Protein AF-A0A7Y1YD59-F1 (afdb_monomer)

Sequence (266 aa):
MIRYEDATDSPDERVDYPEIVEELRQLGFVQVGRVTGVPIDGGHETVASQYDESDAAKYMAHCDVPMPVLASKDGTTFADVSWFWDSPSVRLRTRFSDGALAETNRLWKNRPGLPPVLAELRRDMDLRKEMALASAPDKGRSIEVVDSSDTSLQWDSHRQHIARYGAERNATPVAHHTLDDAMAIMYEAFGHDIATQSRTVSMWRPLLYAYLVVGLGLVLALAFLAGQPAIAVALAVLLGVASPAVVRMVLGRVQSTPQRFRPPLS

Secondary structure (DSSP, 8-state):
-EEEEE-TT-S----SSHHHHHHHHHTT-EEEEEEEEEESSSHHHHHHTTS-HHHHHHHHHHTTSPEEEEE-TTSS-EEEEEEETTEEEEEEEEEBTTS-EEEEEEPPSSPPP--HHHHGGGTT--HHHHHTTT-BGGGTEEEEEE--S-HHHHHHHHHHHHHHHHHHHT--BPP--SHHHHHHHHHHHHHHHHHHHHHHHHHHHHHHHHHHHHHHHHHHHHHHHTT-HHHHHHHHHHHHHHHHHHHHHHHHTT--PPS-PPPPP-

Structure (mmCIF, N/CA/C/O backbone):
data_AF-A0A7Y1YD59-F1
#
_entry.id   AF-A0A7Y1YD59-F1
#
loop_
_atom_site.group_PDB
_atom_site.id
_atom_site.type_symbol
_atom_site.label_atom_id
_atom_site.label_alt_id
_atom_site.label_comp_id
_atom_site.label_asym_id
_atom_site.label_entity_id
_atom_site.label_seq_id
_atom_site.pdbx_PDB_ins_code
_atom_site.Cartn_x
_atom_site.Cartn_y
_atom_site.Cartn_z
_atom_site.occupancy
_atom_site.B_iso_or_equiv
_atom_site.auth_seq_id
_atom_site.auth_comp_id
_atom_site.auth_asym_id
_atom_site.auth_atom_id
_atom_site.pdbx_PDB_model_num
ATOM 1 N N . MET A 1 1 ? 8.123 -13.353 -4.463 1.00 76.00 1 MET A N 1
ATOM 2 C CA . MET A 1 1 ? 6.740 -13.196 -3.940 1.00 76.00 1 MET A CA 1
ATOM 3 C C . MET A 1 1 ? 6.834 -13.136 -2.419 1.00 76.00 1 MET A C 1
ATOM 5 O O . MET A 1 1 ? 7.757 -13.748 -1.899 1.00 76.00 1 MET A O 1
ATOM 9 N N . ILE A 1 2 ? 5.972 -12.386 -1.728 1.00 85.94 2 ILE A N 1
ATOM 10 C CA . ILE A 1 2 ? 5.962 -12.298 -0.256 1.00 85.94 2 ILE A CA 1
ATOM 11 C C . ILE A 1 2 ? 4.753 -13.078 0.268 1.00 85.94 2 ILE A C 1
ATOM 13 O O . ILE A 1 2 ? 3.671 -12.998 -0.319 1.00 85.94 2 ILE A O 1
ATOM 17 N N . ARG A 1 3 ? 4.956 -13.840 1.341 1.00 90.56 3 ARG A N 1
ATOM 18 C CA . ARG A 1 3 ? 3.926 -14.479 2.155 1.00 90.56 3 ARG A CA 1
ATOM 19 C C . ARG A 1 3 ? 3.790 -13.689 3.454 1.00 90.56 3 ARG A C 1
ATOM 21 O O . ARG A 1 3 ? 4.781 -13.464 4.130 1.00 90.56 3 ARG A O 1
ATOM 28 N N . TYR A 1 4 ? 2.582 -13.265 3.780 1.00 93.62 4 TYR A N 1
ATOM 29 C CA . TYR A 1 4 ? 2.263 -12.670 5.071 1.00 93.62 4 TYR A CA 1
ATOM 30 C C . TYR A 1 4 ? 1.940 -13.764 6.090 1.00 93.62 4 TYR A C 1
ATOM 32 O O . TYR A 1 4 ? 1.174 -14.685 5.789 1.00 93.62 4 TYR A O 1
ATOM 40 N N . GLU A 1 5 ? 2.523 -13.659 7.276 1.00 95.38 5 GLU A N 1
ATOM 41 C CA . GLU A 1 5 ? 2.337 -14.594 8.388 1.00 95.38 5 GLU A CA 1
ATOM 42 C C . GLU A 1 5 ? 1.911 -13.834 9.642 1.00 95.38 5 GLU A C 1
ATOM 44 O O . GLU A 1 5 ? 2.404 -12.731 9.893 1.00 95.38 5 GLU A O 1
ATOM 49 N N . ASP A 1 6 ? 1.008 -14.431 10.423 1.00 97.31 6 ASP A N 1
ATOM 50 C CA . ASP A 1 6 ? 0.670 -13.936 11.755 1.00 97.31 6 ASP A CA 1
ATOM 51 C C . ASP A 1 6 ? 1.899 -14.062 12.663 1.00 97.31 6 ASP A C 1
ATOM 53 O O . ASP A 1 6 ? 2.454 -15.145 12.857 1.00 97.31 6 ASP A O 1
ATOM 57 N N . ALA A 1 7 ? 2.331 -12.926 13.193 1.00 96.94 7 ALA A N 1
ATOM 58 C CA . ALA A 1 7 ? 3.469 -12.786 14.087 1.00 96.94 7 ALA A CA 1
ATOM 59 C C . ALA A 1 7 ? 3.052 -12.126 15.412 1.00 96.94 7 ALA A C 1
ATOM 61 O O . ALA A 1 7 ? 3.873 -11.506 16.092 1.00 96.94 7 ALA A O 1
ATOM 62 N N . THR A 1 8 ? 1.771 -12.232 15.779 1.00 96.62 8 THR A N 1
ATOM 63 C CA . THR A 1 8 ? 1.213 -11.657 17.009 1.00 96.62 8 THR A CA 1
ATOM 64 C C . THR A 1 8 ? 1.906 -12.216 18.249 1.00 96.62 8 THR A C 1
ATOM 66 O O . THR A 1 8 ? 2.293 -11.4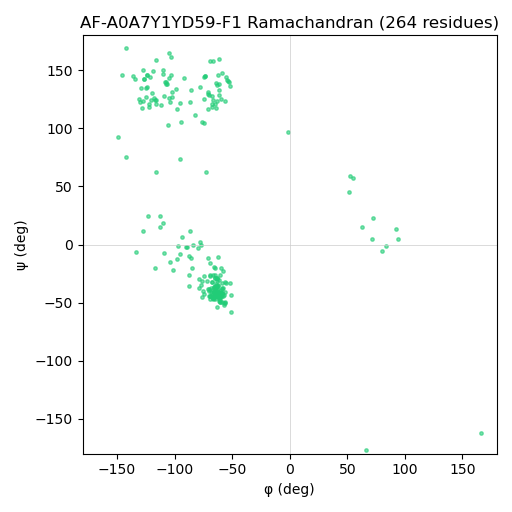38 19.118 1.00 96.62 8 THR A O 1
ATOM 69 N N . ASP A 1 9 ? 2.169 -13.525 18.269 1.00 95.69 9 ASP A N 1
ATOM 70 C CA . ASP A 1 9 ? 2.870 -14.219 19.360 1.00 95.69 9 ASP A CA 1
ATOM 71 C C . ASP A 1 9 ? 4.406 -14.199 19.211 1.00 95.69 9 ASP A C 1
ATOM 73 O O . ASP A 1 9 ? 5.118 -14.933 19.903 1.00 95.69 9 ASP A O 1
ATOM 77 N N . SER A 1 10 ? 4.947 -13.387 18.293 1.00 92.69 10 SER A N 1
ATOM 78 C CA . SER A 1 10 ? 6.397 -13.262 18.130 1.00 92.69 10 SER A CA 1
ATOM 79 C C . SER A 1 10 ? 7.040 -12.722 19.414 1.00 92.69 10 SER A C 1
ATOM 81 O O . SER A 1 10 ? 6.578 -11.705 19.940 1.00 92.69 10 SER A O 1
ATOM 83 N N . PRO A 1 11 ? 8.142 -13.330 19.895 1.00 90.25 11 PRO A N 1
ATOM 84 C CA . PRO A 1 11 ? 8.864 -12.840 21.068 1.00 90.25 11 PRO A CA 1
ATOM 85 C C . PRO A 1 11 ? 9.627 -11.533 20.802 1.00 90.25 11 PRO A C 1
ATOM 87 O O . PRO A 1 11 ? 10.126 -10.921 21.742 1.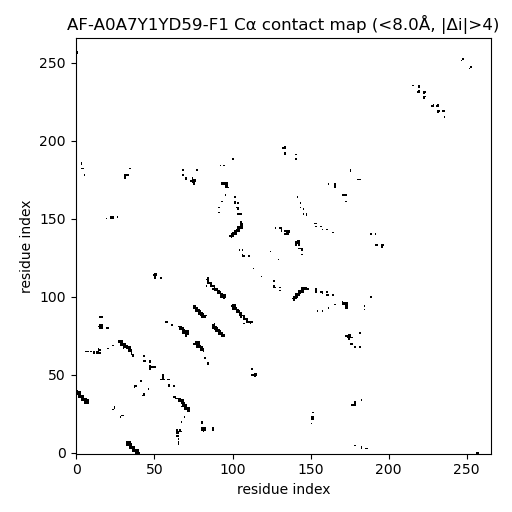00 90.25 11 PRO A O 1
ATOM 90 N N . ASP A 1 12 ? 9.765 -11.110 19.540 1.00 91.12 12 ASP A N 1
ATOM 91 C CA . ASP A 1 12 ? 10.365 -9.819 19.207 1.00 91.12 12 ASP A CA 1
ATOM 92 C C . ASP A 1 12 ? 9.361 -8.697 19.488 1.00 91.12 12 ASP A C 1
ATOM 94 O O . ASP A 1 12 ? 8.404 -8.502 18.741 1.00 91.12 12 ASP A O 1
ATOM 98 N N . GLU A 1 13 ? 9.571 -7.941 20.561 1.00 92.00 13 GLU A N 1
ATOM 99 C CA . GLU A 1 13 ? 8.708 -6.821 20.956 1.00 92.00 13 GLU A CA 1
ATOM 100 C C . GLU A 1 13 ? 8.976 -5.531 20.163 1.00 92.00 13 GLU A C 1
ATOM 102 O O . GLU A 1 13 ? 8.282 -4.530 20.362 1.00 92.00 13 GLU A O 1
ATOM 107 N N . ARG A 1 14 ? 9.968 -5.515 19.259 1.00 95.94 14 ARG A N 1
ATOM 108 C CA . ARG A 1 14 ? 10.281 -4.321 18.468 1.00 95.94 14 ARG A CA 1
ATOM 109 C C . ARG A 1 14 ? 9.096 -3.919 17.591 1.00 95.94 14 ARG A C 1
ATOM 111 O O . ARG A 1 14 ? 8.444 -4.744 16.951 1.00 95.94 14 ARG A O 1
ATOM 118 N N . VAL A 1 15 ? 8.863 -2.614 17.538 1.00 96.06 15 VAL A N 1
ATOM 119 C CA . VAL A 1 15 ? 7.882 -1.973 16.667 1.00 96.06 15 VAL A CA 1
ATOM 120 C C . VAL A 1 15 ? 8.589 -0.831 15.961 1.00 96.06 15 VAL A C 1
ATOM 122 O O . VAL A 1 15 ? 9.135 0.055 16.619 1.00 96.06 15 VAL A O 1
ATOM 125 N N . ASP A 1 16 ? 8.580 -0.851 14.633 1.00 95.81 16 ASP A N 1
ATOM 126 C CA . ASP A 1 16 ? 9.035 0.293 13.854 1.00 95.81 16 ASP A CA 1
ATOM 127 C C . ASP A 1 16 ? 8.013 1.434 13.985 1.00 95.81 16 ASP A C 1
ATOM 129 O O . ASP A 1 16 ? 6.813 1.227 13.800 1.00 95.81 16 ASP A O 1
ATOM 133 N N . TYR A 1 17 ? 8.493 2.644 14.286 1.00 97.50 17 TYR A N 1
ATOM 134 C CA . TYR A 1 17 ? 7.683 3.868 14.416 1.00 97.50 17 TYR A CA 1
ATOM 135 C C . TYR A 1 17 ? 6.516 3.763 15.427 1.00 97.50 17 TYR A C 1
ATOM 137 O O . TYR A 1 17 ? 5.351 3.981 15.065 1.00 97.50 17 TYR A O 1
ATOM 145 N N . PRO A 1 18 ? 6.788 3.441 16.709 1.00 98.06 18 PRO A N 1
ATOM 146 C CA . PRO A 1 18 ? 5.751 3.282 17.733 1.00 98.06 18 PRO A CA 1
ATOM 147 C C . PRO A 1 18 ? 4.923 4.556 17.967 1.00 98.06 18 PRO A C 1
ATOM 149 O O . PRO A 1 18 ? 3.760 4.469 18.358 1.00 98.06 18 PRO A O 1
ATOM 152 N N . GLU A 1 19 ? 5.482 5.734 17.695 1.00 98.44 19 GLU A N 1
ATOM 153 C CA . GLU A 1 19 ? 4.778 7.012 17.776 1.00 98.44 19 GLU A CA 1
ATOM 154 C C . GLU A 1 19 ? 3.604 7.102 16.791 1.00 98.44 19 GLU A C 1
ATOM 156 O O . GLU A 1 19 ? 2.532 7.567 17.167 1.00 98.44 19 GLU A O 1
ATOM 161 N N . ILE A 1 20 ? 3.748 6.571 15.571 1.00 98.44 20 ILE A N 1
ATOM 162 C CA . ILE A 1 20 ? 2.675 6.560 14.562 1.00 98.44 20 ILE A CA 1
ATOM 163 C C . ILE A 1 20 ? 1.567 5.586 14.971 1.00 98.44 20 ILE A C 1
ATOM 165 O O . ILE A 1 20 ? 0.379 5.857 14.785 1.00 98.44 20 ILE A O 1
ATOM 169 N N . VAL A 1 21 ? 1.947 4.444 15.546 1.00 98.50 21 VAL A N 1
ATOM 170 C CA . VAL A 1 21 ? 0.995 3.462 16.081 1.00 98.50 21 VAL A CA 1
ATOM 171 C C . VAL A 1 21 ? 0.143 4.099 17.177 1.00 98.50 21 VAL A C 1
ATOM 173 O O . VAL A 1 21 ? -1.073 3.904 17.208 1.00 98.50 21 VAL A O 1
ATOM 176 N N . GLU A 1 22 ? 0.759 4.891 18.053 1.00 98.50 22 GLU A N 1
ATOM 177 C CA . GLU A 1 22 ? 0.049 5.588 19.122 1.00 98.50 22 GLU A CA 1
ATOM 178 C C . GLU A 1 22 ? -0.848 6.717 18.594 1.00 98.50 22 GLU A C 1
ATOM 180 O O . GLU A 1 22 ? -1.993 6.838 19.026 1.00 98.50 22 GLU A O 1
ATOM 185 N N . GLU A 1 23 ? -0.396 7.484 17.598 1.00 98.56 23 GLU A N 1
ATOM 186 C CA . GLU A 1 23 ? -1.239 8.469 16.904 1.00 98.56 23 GLU A CA 1
ATOM 187 C C . GLU A 1 23 ? -2.491 7.817 16.288 1.00 98.56 23 GLU A C 1
ATOM 189 O O . GLU A 1 23 ? -3.603 8.323 16.452 1.00 98.56 23 GLU A O 1
ATOM 194 N N . LEU A 1 24 ? -2.354 6.654 15.637 1.00 98.56 24 LEU A N 1
ATOM 195 C CA . LEU A 1 24 ? -3.497 5.898 15.109 1.00 98.56 24 LEU A CA 1
ATOM 196 C C . LEU A 1 24 ? -4.455 5.451 16.226 1.00 98.56 24 LEU A C 1
ATOM 198 O O . LEU A 1 24 ? -5.676 5.554 16.070 1.00 98.56 24 LEU A O 1
ATOM 202 N N . ARG A 1 25 ? -3.935 4.994 17.372 1.00 98.50 25 ARG A N 1
ATOM 203 C CA . ARG A 1 25 ? -4.771 4.622 18.529 1.00 98.50 25 ARG A CA 1
ATOM 204 C C . ARG A 1 25 ? -5.550 5.807 19.087 1.00 98.50 25 ARG A C 1
ATOM 206 O O . ARG A 1 25 ? -6.731 5.660 19.400 1.00 98.50 25 ARG A O 1
ATOM 213 N N . GLN A 1 26 ? -4.942 6.990 19.142 1.00 98.56 26 GLN A N 1
ATOM 214 C CA . GLN A 1 26 ? -5.623 8.227 19.545 1.00 98.56 26 GLN A CA 1
ATOM 215 C C . GLN A 1 26 ? -6.752 8.616 18.579 1.00 98.56 26 GLN A C 1
ATOM 217 O O . GLN A 1 26 ? -7.761 9.179 19.005 1.00 98.56 26 GLN A O 1
ATOM 222 N N . LEU A 1 27 ? -6.636 8.249 17.298 1.00 98.25 27 LEU A N 1
ATOM 223 C CA . LEU A 1 27 ? -7.706 8.378 16.300 1.00 98.25 27 LEU A CA 1
ATOM 224 C C . LEU A 1 27 ? -8.793 7.291 16.419 1.00 98.25 27 LEU A C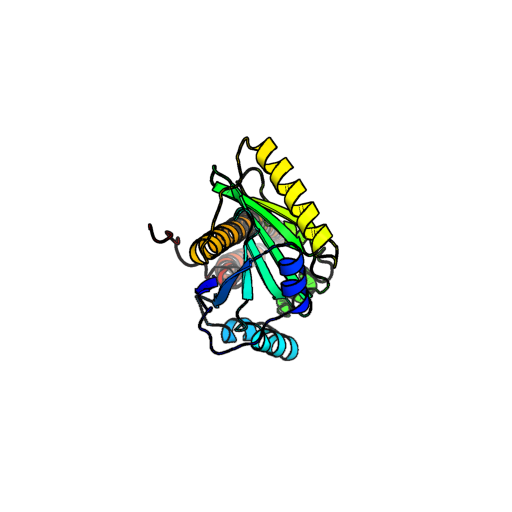 1
ATOM 226 O O . LEU A 1 27 ? -9.768 7.305 15.665 1.00 98.25 27 LEU A O 1
ATOM 230 N N . GLY A 1 28 ? -8.662 6.368 17.375 1.00 98.06 28 GLY A N 1
ATOM 231 C CA . GLY A 1 28 ? -9.631 5.313 17.661 1.00 98.06 28 GLY A CA 1
ATOM 232 C C . GLY A 1 28 ? -9.370 3.994 16.938 1.00 98.06 28 GLY A C 1
ATOM 233 O O . GLY A 1 28 ? -10.269 3.151 16.910 1.00 98.06 28 GLY A O 1
ATOM 234 N N . PHE A 1 29 ? -8.184 3.806 16.352 1.00 98.25 29 PHE A N 1
ATOM 235 C CA . PHE A 1 29 ? -7.784 2.504 15.826 1.00 98.25 29 PHE A CA 1
ATOM 236 C C . PHE A 1 29 ? -7.428 1.540 16.964 1.00 98.25 29 PHE A C 1
ATOM 238 O O . PHE A 1 29 ? -6.853 1.929 17.981 1.00 98.25 29 PHE A O 1
ATOM 245 N N . VAL A 1 30 ? -7.738 0.260 16.780 1.00 97.69 30 VAL A N 1
ATOM 246 C CA . VAL A 1 30 ? -7.447 -0.811 17.740 1.00 97.69 30 VAL A CA 1
ATOM 247 C C . VAL A 1 30 ? -6.539 -1.831 17.075 1.00 97.69 30 VAL A C 1
ATOM 249 O O . VAL A 1 30 ? -6.816 -2.280 15.969 1.00 97.69 30 VAL A O 1
ATOM 252 N N . GLN A 1 31 ? -5.445 -2.202 17.736 1.00 97.62 31 GLN A N 1
ATOM 253 C CA . GLN A 1 31 ? -4.541 -3.221 17.210 1.00 97.62 31 GLN A CA 1
ATOM 254 C C . GLN A 1 31 ? -5.227 -4.592 17.198 1.00 97.62 31 GLN A C 1
ATOM 256 O O . GLN A 1 31 ? -5.737 -5.032 18.226 1.00 97.62 31 GLN A O 1
ATOM 261 N N . VAL A 1 32 ? -5.215 -5.255 16.041 1.00 97.44 32 VAL A N 1
ATOM 262 C CA . VAL A 1 32 ? -5.804 -6.592 15.842 1.00 97.44 32 VAL A CA 1
ATOM 263 C C . VAL A 1 32 ? -4.755 -7.702 15.784 1.00 97.44 32 VAL A C 1
ATOM 265 O O . VAL A 1 32 ? -5.105 -8.868 15.916 1.00 97.44 32 VAL A O 1
ATOM 268 N N . GLY A 1 33 ? -3.478 -7.351 15.612 1.00 97.50 33 GLY A N 1
ATOM 269 C CA . GLY A 1 33 ? -2.377 -8.309 15.613 1.00 97.50 33 GLY A CA 1
ATOM 270 C C . GLY A 1 33 ? -1.085 -7.720 15.061 1.00 97.50 33 GLY A C 1
ATOM 271 O O . GLY A 1 33 ? -0.918 -6.493 15.001 1.00 97.50 33 GLY A O 1
ATOM 272 N N . ARG A 1 34 ? -0.159 -8.599 14.680 1.00 98.12 34 ARG A N 1
ATOM 273 C CA . ARG A 1 34 ? 1.106 -8.247 14.020 1.00 98.12 34 ARG A CA 1
ATOM 274 C C . ARG A 1 34 ? 1.357 -9.204 12.865 1.00 98.12 34 ARG A C 1
ATOM 276 O O . ARG A 1 34 ? 1.039 -10.383 12.965 1.00 98.12 34 ARG A O 1
ATOM 283 N N . VAL A 1 35 ? 1.945 -8.705 11.787 1.00 97.31 35 VAL A N 1
ATOM 284 C CA . VAL A 1 35 ? 2.229 -9.495 10.582 1.00 97.31 35 VAL A CA 1
ATOM 285 C C . VAL A 1 35 ? 3.713 -9.411 10.255 1.00 97.31 35 VAL A C 1
ATOM 287 O O . VAL A 1 35 ? 4.335 -8.372 10.444 1.00 97.31 35 VAL A O 1
ATOM 290 N N . THR A 1 36 ? 4.295 -10.482 9.728 1.00 95.12 36 THR A N 1
ATOM 291 C CA . THR A 1 36 ? 5.610 -10.423 9.077 1.00 95.12 36 THR A CA 1
ATOM 292 C C . THR A 1 36 ? 5.508 -10.828 7.609 1.00 95.12 36 THR A C 1
ATOM 294 O O . THR A 1 36 ? 4.620 -11.591 7.221 1.00 95.12 36 THR A O 1
ATOM 297 N N . GLY A 1 37 ? 6.375 -10.266 6.768 1.00 91.69 37 GLY A N 1
ATOM 298 C CA . GLY A 1 37 ? 6.411 -10.532 5.334 1.00 91.69 37 GLY A CA 1
ATOM 299 C C . GLY A 1 37 ? 7.596 -11.417 4.968 1.00 91.69 37 GLY A C 1
ATOM 300 O O . GLY A 1 37 ? 8.703 -10.917 4.816 1.00 91.69 37 GLY A O 1
ATOM 301 N N . VAL A 1 38 ? 7.350 -12.701 4.726 1.00 90.19 38 VAL A N 1
ATOM 302 C CA . VAL A 1 38 ? 8.375 -13.703 4.416 1.00 90.19 38 VAL A CA 1
ATOM 303 C C . VAL A 1 38 ? 8.527 -13.880 2.897 1.00 90.19 38 VAL A C 1
ATOM 305 O O . VAL A 1 38 ? 7.559 -14.223 2.209 1.00 90.19 38 VAL A O 1
ATOM 308 N N . PRO A 1 39 ? 9.718 -13.671 2.309 1.00 87.06 39 PRO A N 1
ATOM 309 C CA . PRO A 1 39 ? 9.976 -13.981 0.909 1.00 87.06 39 PRO A CA 1
ATOM 310 C C . PRO A 1 39 ? 9.792 -15.480 0.638 1.00 87.06 39 PRO A C 1
ATOM 312 O O . PRO A 1 39 ? 10.393 -16.318 1.301 1.00 87.06 39 PRO A O 1
ATOM 315 N N . ILE A 1 40 ? 8.996 -15.826 -0.375 1.00 82.25 40 ILE A N 1
ATOM 316 C CA . ILE A 1 40 ? 8.726 -17.228 -0.743 1.00 82.25 40 ILE A CA 1
ATOM 317 C C . ILE A 1 40 ? 9.977 -17.922 -1.306 1.00 82.25 40 ILE A C 1
ATOM 319 O O . ILE A 1 40 ? 10.164 -19.115 -1.090 1.00 82.25 40 ILE A O 1
ATOM 323 N N . ASP A 1 41 ? 10.845 -17.176 -1.995 1.00 79.75 41 ASP A N 1
ATOM 324 C CA . ASP A 1 41 ? 12.038 -17.708 -2.652 1.00 79.75 41 ASP A CA 1
ATOM 325 C C . ASP A 1 41 ? 13.297 -17.030 -2.096 1.00 79.75 41 ASP A C 1
ATOM 327 O O . ASP A 1 41 ? 13.418 -15.805 -2.143 1.00 79.75 41 ASP A O 1
ATOM 331 N N . GLY A 1 42 ? 14.248 -17.828 -1.603 1.00 73.31 42 GLY A N 1
ATOM 332 C CA . GLY A 1 42 ? 15.596 -17.377 -1.229 1.00 73.31 42 GLY A CA 1
ATOM 333 C C . GLY A 1 42 ? 15.737 -16.684 0.134 1.00 73.31 42 GLY A C 1
ATOM 334 O O . GLY A 1 42 ? 16.867 -16.421 0.542 1.00 73.31 42 GLY A O 1
ATOM 335 N N . GLY A 1 43 ? 14.643 -16.417 0.849 1.00 88.19 43 GLY A N 1
ATOM 336 C CA . GLY A 1 43 ? 14.692 -15.759 2.159 1.00 88.19 43 GLY A CA 1
ATOM 337 C C . GLY A 1 43 ? 15.185 -14.308 2.104 1.00 88.19 43 GLY A C 1
ATOM 338 O O . GLY A 1 43 ? 15.438 -13.744 1.031 1.00 88.19 43 GLY A O 1
ATOM 339 N N . HIS A 1 44 ? 15.305 -13.687 3.275 1.00 90.00 44 HIS A N 1
ATOM 340 C CA . HIS A 1 44 ? 15.732 -12.294 3.402 1.00 90.00 44 HIS A CA 1
ATOM 341 C C . HIS A 1 44 ? 17.193 -12.094 2.983 1.00 90.00 44 HIS A C 1
ATOM 343 O O . HIS A 1 44 ? 17.514 -11.081 2.366 1.00 90.00 44 HIS A O 1
ATOM 349 N N . GLU A 1 45 ? 18.059 -13.086 3.184 1.00 92.31 45 GLU A N 1
ATOM 350 C CA . GLU A 1 45 ? 19.477 -13.026 2.821 1.00 92.31 45 GLU A CA 1
ATOM 351 C C . GLU A 1 45 ? 19.680 -12.930 1.304 1.00 92.31 45 GLU A C 1
ATOM 353 O O . GLU A 1 45 ? 20.514 -12.156 0.828 1.00 92.31 45 GLU A O 1
ATOM 358 N N . THR A 1 46 ? 18.883 -13.662 0.515 1.00 90.19 46 THR A N 1
A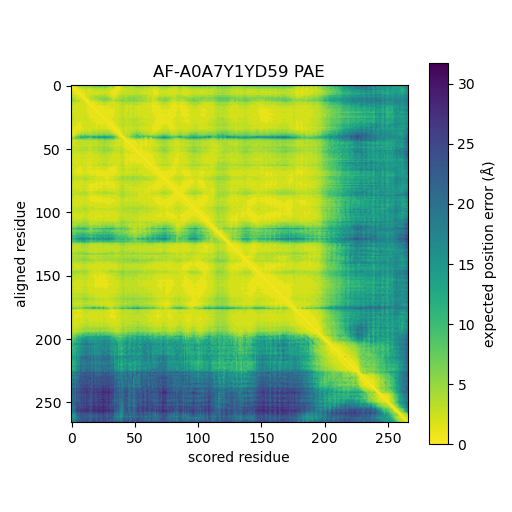TOM 359 C CA . THR A 1 46 ? 18.945 -13.558 -0.953 1.00 90.19 46 THR A CA 1
ATOM 360 C C . THR A 1 46 ? 18.491 -12.180 -1.426 1.00 90.19 46 THR A C 1
ATOM 362 O O . THR A 1 46 ? 19.060 -11.635 -2.374 1.00 90.19 46 THR A O 1
ATOM 365 N N . VAL A 1 47 ? 17.492 -11.587 -0.770 1.00 87.94 47 VAL A N 1
ATOM 366 C CA . VAL A 1 47 ? 17.059 -10.215 -1.069 1.00 87.94 47 VAL A CA 1
ATOM 367 C C . VAL A 1 47 ? 18.156 -9.218 -0.685 1.00 87.94 47 VAL A C 1
ATOM 369 O O . VAL A 1 47 ? 18.523 -8.384 -1.509 1.00 87.94 47 VAL A O 1
ATOM 372 N N . ALA A 1 48 ? 18.739 -9.355 0.508 1.00 91.38 48 ALA A N 1
ATOM 373 C CA . ALA A 1 48 ? 19.807 -8.499 1.018 1.00 91.38 48 ALA A CA 1
ATOM 374 C C . ALA A 1 48 ? 21.057 -8.508 0.122 1.00 91.38 48 ALA A C 1
ATOM 376 O O . ALA A 1 48 ? 21.657 -7.462 -0.107 1.00 91.38 48 ALA A O 1
ATOM 377 N N . SER A 1 49 ? 21.406 -9.666 -0.453 1.00 91.69 49 SER A N 1
ATOM 378 C CA . SER A 1 49 ? 22.578 -9.830 -1.332 1.00 91.69 49 SER A CA 1
ATOM 379 C C . SER A 1 49 ? 22.546 -8.996 -2.621 1.00 91.69 49 SER A C 1
ATOM 381 O O . SER A 1 49 ? 23.541 -8.928 -3.341 1.00 91.69 49 SER A O 1
ATOM 383 N N . GLN A 1 50 ? 21.402 -8.384 -2.940 1.00 88.81 50 GLN A N 1
ATOM 384 C CA . GLN A 1 50 ? 21.237 -7.535 -4.119 1.00 88.81 50 GLN A CA 1
ATOM 385 C C . GLN A 1 50 ? 21.615 -6.073 -3.859 1.00 88.81 50 GLN A C 1
ATOM 387 O O . GLN A 1 50 ? 21.689 -5.308 -4.820 1.00 88.81 50 GLN A O 1
ATOM 392 N N . TYR A 1 51 ? 21.837 -5.686 -2.601 1.00 88.50 51 TYR A N 1
ATOM 393 C CA . TYR A 1 51 ? 22.188 -4.326 -2.198 1.00 88.50 51 TYR A CA 1
ATOM 394 C C . TYR A 1 51 ? 23.668 -4.206 -1.830 1.00 88.50 51 TYR A C 1
ATOM 396 O O . TYR A 1 51 ? 24.347 -5.200 -1.569 1.00 88.50 51 TYR A O 1
ATOM 404 N N . ASP A 1 52 ? 24.147 -2.967 -1.763 1.00 91.31 52 ASP A N 1
ATOM 405 C CA . ASP A 1 52 ? 25.446 -2.665 -1.167 1.00 91.31 52 ASP A CA 1
ATOM 406 C C . ASP A 1 52 ? 25.426 -2.955 0.344 1.00 91.31 52 ASP A C 1
ATOM 408 O O . ASP A 1 52 ? 24.367 -2.961 0.974 1.00 91.31 52 ASP A O 1
ATOM 412 N N . GLU A 1 53 ? 26.601 -3.170 0.945 1.00 92.88 53 GLU A N 1
ATOM 413 C CA . GLU A 1 53 ? 26.748 -3.653 2.329 1.00 92.88 53 GLU A CA 1
ATOM 414 C C . GLU A 1 53 ? 25.934 -2.845 3.354 1.00 92.88 53 GLU A C 1
ATOM 416 O O . GLU A 1 53 ? 25.249 -3.423 4.200 1.00 92.88 53 GLU A O 1
ATOM 421 N N . SER A 1 54 ? 25.944 -1.512 3.253 1.00 92.62 54 SER A N 1
ATOM 422 C CA . SER A 1 54 ? 25.186 -0.646 4.162 1.00 92.62 54 SER A CA 1
ATOM 423 C C . SER A 1 54 ? 23.673 -0.825 4.035 1.00 92.62 54 SER A C 1
ATOM 425 O O . SER A 1 54 ? 22.966 -0.834 5.040 1.00 92.62 54 SER A O 1
ATOM 427 N N . ASP A 1 55 ? 23.171 -0.964 2.811 1.00 92.50 55 ASP A N 1
ATOM 428 C CA . ASP A 1 55 ? 21.741 -1.099 2.534 1.00 92.50 55 ASP A CA 1
ATOM 429 C C . ASP A 1 55 ? 21.252 -2.515 2.853 1.00 92.50 55 ASP A C 1
ATOM 431 O O . ASP A 1 55 ? 20.156 -2.684 3.387 1.00 92.50 55 ASP A O 1
ATOM 435 N N . ALA A 1 56 ? 22.094 -3.524 2.620 1.00 93.50 56 ALA A N 1
ATOM 436 C CA . ALA A 1 56 ? 21.855 -4.896 3.045 1.00 93.50 56 ALA A CA 1
ATOM 437 C C . ALA A 1 56 ? 21.743 -4.995 4.575 1.00 93.50 56 ALA A C 1
ATOM 439 O O . ALA A 1 56 ? 20.793 -5.591 5.081 1.00 93.50 56 ALA A O 1
ATOM 440 N N . ALA A 1 57 ? 22.660 -4.362 5.318 1.00 94.75 57 ALA A N 1
ATOM 441 C CA . ALA A 1 57 ? 22.617 -4.334 6.780 1.00 94.75 57 ALA A CA 1
ATOM 442 C C . ALA A 1 57 ? 21.348 -3.645 7.309 1.00 94.75 57 ALA A C 1
ATOM 444 O O . ALA A 1 57 ? 20.706 -4.163 8.222 1.00 94.75 57 ALA A O 1
ATOM 445 N N . LYS A 1 58 ? 20.946 -2.517 6.704 1.00 94.62 58 LYS A N 1
ATOM 446 C CA . LYS A 1 58 ? 19.679 -1.843 7.029 1.00 94.62 58 LYS A CA 1
ATOM 447 C C . LYS A 1 58 ? 18.475 -2.739 6.760 1.00 94.62 58 LYS A C 1
ATOM 449 O O . LYS A 1 58 ? 17.631 -2.892 7.634 1.00 94.62 58 LYS A O 1
ATOM 454 N N . TYR A 1 59 ? 18.404 -3.351 5.578 1.00 94.31 59 TYR A N 1
ATOM 455 C CA . TYR A 1 59 ? 17.314 -4.258 5.228 1.00 94.31 59 TYR A CA 1
ATOM 456 C C . TYR A 1 59 ? 17.191 -5.399 6.246 1.00 94.31 59 TYR A C 1
ATOM 458 O O . TYR A 1 59 ? 16.111 -5.605 6.793 1.00 94.31 59 TYR A O 1
ATOM 466 N N . MET A 1 60 ? 18.299 -6.077 6.564 1.00 95.31 60 MET A N 1
ATOM 467 C CA . MET A 1 60 ? 18.309 -7.195 7.515 1.00 95.31 60 MET A CA 1
ATOM 468 C C . MET A 1 60 ? 17.944 -6.781 8.947 1.00 95.31 60 MET A C 1
ATOM 470 O O . MET A 1 60 ? 17.427 -7.593 9.705 1.00 95.31 60 MET A O 1
ATOM 474 N N . ALA A 1 61 ? 18.181 -5.526 9.336 1.00 95.44 61 ALA A N 1
ATOM 475 C CA . ALA A 1 61 ? 17.806 -5.038 10.663 1.00 95.44 61 ALA A CA 1
ATOM 476 C C . ALA A 1 61 ? 16.281 -4.918 10.859 1.00 95.44 61 ALA A C 1
ATOM 478 O O . ALA A 1 61 ? 15.809 -5.008 12.000 1.00 95.44 61 ALA A O 1
ATOM 479 N N . HIS A 1 62 ? 15.536 -4.728 9.763 1.00 95.62 62 HIS A N 1
ATOM 480 C CA . HIS A 1 62 ? 14.104 -4.416 9.770 1.00 95.62 62 HIS A CA 1
ATOM 481 C C . HIS A 1 62 ? 13.219 -5.476 9.103 1.00 95.62 62 HIS A C 1
ATOM 483 O O . HIS A 1 62 ? 12.021 -5.503 9.362 1.00 95.62 62 HIS A O 1
ATOM 489 N N . CYS A 1 63 ? 13.761 -6.348 8.247 1.00 92.50 63 CYS A N 1
ATOM 490 C CA . CYS A 1 63 ? 12.943 -7.241 7.424 1.00 92.50 63 CYS A CA 1
ATOM 491 C C . CYS A 1 63 ? 12.105 -8.251 8.222 1.00 92.50 63 CYS A C 1
ATOM 493 O O . CYS A 1 63 ? 11.026 -8.612 7.761 1.00 92.50 63 CYS A O 1
ATOM 495 N N . ASP A 1 64 ? 12.575 -8.638 9.410 1.00 93.00 64 ASP A N 1
ATOM 496 C CA . ASP A 1 64 ? 11.888 -9.566 10.314 1.00 93.00 64 ASP A CA 1
ATOM 497 C C . ASP A 1 64 ? 11.085 -8.865 11.421 1.00 93.00 64 ASP A C 1
ATOM 499 O O . ASP A 1 64 ? 10.454 -9.543 12.232 1.00 93.00 64 ASP A O 1
ATOM 503 N N . VAL A 1 65 ? 11.098 -7.526 11.490 1.00 96.12 65 VAL A N 1
ATOM 504 C CA . VAL A 1 65 ? 10.356 -6.782 12.521 1.00 96.12 65 VAL A CA 1
ATOM 505 C C . VAL A 1 65 ? 8.856 -6.888 12.224 1.00 96.12 65 VAL A C 1
ATOM 507 O O . VAL A 1 65 ? 8.406 -6.384 11.190 1.00 96.12 65 VAL A O 1
ATOM 510 N N . PRO A 1 66 ? 8.044 -7.513 13.103 1.00 96.94 66 PRO A N 1
ATOM 511 C CA . PRO A 1 66 ? 6.625 -7.682 12.823 1.00 96.94 66 PRO A CA 1
ATOM 512 C C . PRO A 1 66 ? 5.884 -6.341 12.803 1.00 96.94 66 PRO A C 1
ATOM 514 O O . PRO A 1 66 ? 5.885 -5.600 13.792 1.00 96.94 66 PRO A O 1
ATOM 517 N N . MET A 1 67 ? 5.195 -6.060 11.697 1.00 97.31 67 MET A N 1
ATOM 518 C CA . MET A 1 67 ? 4.416 -4.840 11.510 1.00 97.31 67 MET A CA 1
ATOM 519 C C . MET A 1 67 ? 3.112 -4.907 12.320 1.00 97.31 67 MET A C 1
ATOM 521 O O . MET A 1 67 ? 2.342 -5.860 12.157 1.00 97.31 67 MET A O 1
ATOM 525 N N . PRO A 1 68 ? 2.820 -3.934 13.198 1.00 98.12 68 PRO A N 1
ATOM 526 C CA . PRO A 1 68 ? 1.514 -3.841 13.837 1.00 98.12 68 PRO A CA 1
ATOM 527 C C . PRO A 1 68 ? 0.417 -3.574 12.804 1.00 98.12 68 PRO A C 1
ATOM 529 O O . PRO A 1 68 ? 0.575 -2.747 11.902 1.00 98.12 68 PRO A O 1
ATOM 532 N N . VAL A 1 69 ? -0.718 -4.248 12.987 1.00 98.31 69 VAL A N 1
ATOM 533 C CA . VAL A 1 69 ? -1.930 -4.054 12.186 1.00 98.31 69 VAL A CA 1
ATOM 534 C C . VAL A 1 69 ? -3.050 -3.570 13.094 1.00 98.31 69 VAL A C 1
ATOM 536 O O . VAL A 1 69 ? -3.356 -4.195 14.113 1.00 98.31 69 VAL A O 1
ATOM 539 N N . LEU A 1 70 ? -3.665 -2.448 12.732 1.00 98.38 70 LEU A N 1
ATOM 540 C CA . LEU A 1 70 ? -4.744 -1.824 13.486 1.00 98.38 70 LEU A CA 1
ATOM 541 C C . LEU A 1 70 ? -6.007 -1.702 12.635 1.00 98.38 70 LEU A C 1
ATOM 543 O O . LEU A 1 70 ? -5.919 -1.427 11.447 1.00 98.38 70 LEU A O 1
ATOM 547 N N . ALA A 1 71 ? -7.178 -1.860 13.240 1.00 98.25 71 ALA A N 1
ATOM 548 C CA . ALA A 1 71 ? -8.479 -1.658 12.609 1.00 98.25 71 ALA A CA 1
ATOM 549 C C . ALA A 1 71 ? -9.105 -0.339 13.070 1.00 98.25 71 ALA A C 1
ATOM 551 O O . ALA A 1 71 ? -8.988 0.027 14.241 1.00 98.25 71 ALA A O 1
ATOM 552 N N . SER A 1 72 ? -9.800 0.364 12.177 1.00 98.12 72 SER A N 1
ATOM 553 C CA . SER A 1 72 ? -10.641 1.506 12.535 1.00 98.12 72 SER A CA 1
ATOM 554 C C . SER A 1 72 ? -11.770 1.072 13.476 1.00 98.12 72 SER A C 1
ATOM 556 O O . SER A 1 72 ? -12.161 -0.094 13.527 1.00 98.12 72 SER A O 1
ATOM 558 N N . LYS A 1 73 ? -12.356 2.027 14.205 1.00 96.38 73 LYS A N 1
ATOM 559 C CA . LYS A 1 73 ? -13.451 1.760 15.156 1.00 96.38 73 LYS A CA 1
ATOM 560 C C . LYS A 1 73 ? -14.669 1.058 14.535 1.00 96.38 73 LYS A C 1
ATOM 562 O O . LYS A 1 73 ? -15.361 0.317 15.226 1.00 96.38 73 LYS A O 1
ATOM 567 N N . ASP A 1 74 ? -14.956 1.320 13.263 1.00 96.56 74 ASP A N 1
ATOM 568 C CA . ASP A 1 74 ? -16.044 0.682 12.512 1.00 96.56 74 ASP A CA 1
ATOM 569 C C . ASP A 1 74 ? -15.621 -0.623 11.810 1.00 96.56 74 ASP A C 1
ATOM 571 O O . ASP A 1 74 ? -16.452 -1.278 11.185 1.00 96.56 74 ASP A O 1
ATOM 575 N N . GLY A 1 75 ? -14.345 -1.009 11.919 1.00 96.81 75 GLY A N 1
ATOM 576 C CA . GLY A 1 75 ? -13.770 -2.199 11.296 1.00 96.81 75 GLY A CA 1
ATOM 577 C C . GLY A 1 75 ? -13.606 -2.110 9.779 1.00 96.81 75 GLY A C 1
ATOM 578 O O . GLY A 1 75 ? -13.251 -3.099 9.154 1.00 96.81 75 GLY A O 1
ATOM 579 N N . THR A 1 76 ? -13.883 -0.973 9.141 1.00 98.00 76 THR A N 1
ATOM 580 C CA . THR A 1 76 ? -13.868 -0.896 7.668 1.00 98.00 76 THR A CA 1
ATOM 581 C C . THR A 1 76 ? -12.487 -0.628 7.073 1.00 98.00 76 THR A C 1
ATOM 583 O O . THR A 1 76 ? -12.252 -0.933 5.904 1.00 98.00 76 THR A O 1
ATOM 586 N N . THR A 1 77 ? -11.556 -0.097 7.870 1.00 98.31 77 THR A N 1
ATOM 587 C CA . THR A 1 77 ? -10.195 0.227 7.438 1.00 98.31 77 THR A CA 1
ATOM 588 C C . THR A 1 77 ? -9.166 -0.474 8.311 1.00 98.31 77 THR A C 1
ATOM 590 O O . THR A 1 77 ? -9.236 -0.398 9.536 1.00 98.31 77 THR A O 1
ATOM 593 N N . PHE A 1 78 ? -8.145 -1.057 7.687 1.00 98.31 78 PHE A N 1
ATOM 594 C CA . PHE A 1 78 ? -6.924 -1.469 8.376 1.00 98.31 78 PHE A CA 1
ATOM 595 C C . PHE A 1 78 ? -5.775 -0.499 8.121 1.00 98.31 78 PHE A C 1
ATOM 597 O O . PHE A 1 78 ? -5.641 0.033 7.021 1.00 98.31 78 PHE A O 1
ATOM 604 N N . ALA A 1 79 ? -4.931 -0.316 9.129 1.00 98.31 79 ALA A N 1
ATOM 605 C CA . ALA A 1 79 ? -3.671 0.400 9.074 1.00 98.31 79 ALA A CA 1
ATOM 606 C C . ALA A 1 79 ? -2.521 -0.569 9.371 1.00 98.31 79 ALA A C 1
ATOM 608 O O . ALA A 1 79 ? -2.519 -1.197 10.430 1.00 98.31 79 ALA A O 1
ATOM 609 N N . ASP A 1 80 ? -1.539 -0.665 8.477 1.00 97.81 80 ASP A N 1
ATOM 610 C CA . ASP A 1 80 ? -0.223 -1.230 8.791 1.00 97.81 80 ASP A CA 1
ATOM 611 C C . ASP A 1 80 ? 0.829 -0.129 8.864 1.00 97.81 80 ASP A C 1
ATOM 613 O O . ASP A 1 80 ? 0.829 0.816 8.065 1.00 97.81 80 ASP A O 1
ATOM 617 N N . VAL A 1 81 ? 1.715 -0.267 9.849 1.00 98.25 81 VAL A N 1
ATOM 618 C CA . VAL A 1 81 ? 2.869 0.606 10.057 1.00 98.25 81 VAL A CA 1
ATOM 619 C C . VAL A 1 81 ? 4.113 -0.263 10.021 1.00 98.25 81 VAL A C 1
ATOM 621 O O . VAL A 1 81 ? 4.247 -1.193 10.811 1.00 98.25 81 VAL A O 1
ATOM 624 N N . SER A 1 82 ? 5.023 0.023 9.101 1.00 97.50 82 SER A N 1
ATOM 625 C CA . SER A 1 82 ? 6.282 -0.706 8.983 1.00 97.50 82 SER A CA 1
ATOM 626 C C . SER A 1 82 ? 7.424 0.230 8.624 1.00 97.50 82 SER A C 1
ATOM 628 O O . SER A 1 82 ? 7.221 1.376 8.208 1.00 97.50 82 SER A O 1
ATOM 630 N N . TRP A 1 83 ? 8.646 -0.281 8.711 1.00 97.06 83 TRP A N 1
ATOM 631 C CA . TRP A 1 83 ? 9.791 0.385 8.119 1.00 97.06 83 TRP A CA 1
ATOM 632 C C . TRP A 1 83 ? 9.826 0.281 6.599 1.00 97.06 83 TRP A C 1
ATOM 634 O O . TRP A 1 83 ? 9.420 -0.715 5.995 1.00 97.06 83 TRP A O 1
ATOM 644 N N . PHE A 1 84 ? 10.319 1.352 5.979 1.00 94.50 84 PHE A N 1
ATOM 645 C CA . PHE A 1 84 ? 10.687 1.398 4.576 1.00 94.50 84 PHE A CA 1
ATOM 646 C C . PHE A 1 84 ? 11.838 2.388 4.364 1.00 94.50 84 PHE A C 1
ATOM 648 O O . PHE A 1 84 ? 11.618 3.581 4.159 1.00 94.50 84 PHE A O 1
ATOM 655 N N . TRP A 1 85 ? 13.077 1.890 4.401 1.00 92.81 85 TRP A N 1
ATOM 656 C CA . TRP A 1 85 ? 14.286 2.655 4.060 1.00 92.81 85 TRP A CA 1
ATOM 657 C C . TRP A 1 85 ? 14.416 3.986 4.810 1.00 92.81 85 TRP A C 1
ATOM 659 O O . TRP A 1 85 ? 14.466 5.069 4.227 1.00 92.81 85 TRP A O 1
ATOM 669 N N . ASP A 1 86 ? 14.443 3.900 6.138 1.00 92.62 86 ASP A N 1
ATOM 670 C CA . ASP A 1 86 ? 14.529 5.040 7.060 1.00 92.62 86 ASP A CA 1
ATOM 671 C C . ASP A 1 86 ? 13.319 5.996 6.967 1.00 92.62 86 ASP A C 1
ATOM 673 O O . ASP A 1 86 ? 13.357 7.127 7.451 1.00 92.62 86 ASP A O 1
ATOM 677 N N . SER A 1 87 ? 12.228 5.559 6.333 1.00 94.88 87 SER A N 1
ATOM 678 C CA . SER A 1 87 ? 10.934 6.238 6.304 1.00 94.88 87 SER A CA 1
ATOM 679 C C . SER A 1 87 ? 9.824 5.317 6.824 1.00 94.88 87 SER A C 1
ATOM 681 O O . SER A 1 87 ? 9.852 4.114 6.560 1.00 94.88 87 SER A O 1
ATOM 683 N N . PRO A 1 88 ? 8.804 5.863 7.508 1.00 96.69 88 PRO A N 1
ATOM 684 C CA . PRO A 1 88 ? 7.635 5.081 7.879 1.00 96.69 88 PRO A CA 1
ATOM 685 C C . PRO A 1 88 ? 6.801 4.746 6.637 1.00 96.69 88 PRO A C 1
ATOM 687 O O . PRO A 1 88 ? 6.423 5.633 5.865 1.00 96.69 88 PRO A O 1
ATOM 690 N N . SER A 1 89 ? 6.469 3.470 6.464 1.00 97.12 89 SER A N 1
ATOM 691 C CA . SER A 1 89 ? 5.427 3.015 5.547 1.00 97.12 89 SER A CA 1
ATOM 692 C C . SER A 1 89 ? 4.135 2.876 6.336 1.00 97.12 89 SER A C 1
ATOM 694 O O . SER A 1 89 ? 3.976 1.933 7.102 1.00 97.12 89 SER A O 1
ATOM 696 N N . VAL A 1 90 ? 3.219 3.824 6.137 1.00 98.25 90 VAL A N 1
ATOM 697 C CA . VAL A 1 90 ? 1.871 3.785 6.716 1.00 98.25 90 VAL A CA 1
ATOM 698 C C . VAL A 1 90 ? 0.883 3.585 5.589 1.00 98.25 90 VAL A C 1
ATOM 700 O O . VAL A 1 90 ? 0.819 4.424 4.678 1.00 98.25 90 VAL A O 1
ATOM 703 N N . ARG A 1 91 ? 0.117 2.499 5.644 1.00 98.19 91 ARG A N 1
ATOM 704 C CA . ARG A 1 91 ? -0.844 2.151 4.599 1.00 98.19 91 ARG A CA 1
ATOM 705 C C . ARG A 1 91 ? -2.207 1.913 5.224 1.00 98.19 91 ARG A C 1
ATOM 707 O O . ARG A 1 91 ? -2.351 1.083 6.111 1.00 98.19 91 ARG A O 1
ATOM 714 N N . LEU A 1 92 ? -3.197 2.662 4.753 1.00 98.62 92 LEU A N 1
ATOM 715 C CA . LEU A 1 92 ? -4.598 2.514 5.136 1.00 98.62 92 LEU A CA 1
ATOM 716 C C . LEU A 1 92 ? -5.329 1.784 4.017 1.00 98.62 92 LEU A C 1
ATOM 718 O O . LEU A 1 92 ? -5.246 2.222 2.869 1.00 98.62 92 LEU A O 1
ATOM 722 N N . ARG A 1 93 ? -6.037 0.697 4.318 1.00 98.38 93 ARG A N 1
ATOM 723 C CA . ARG A 1 93 ? -6.744 -0.116 3.320 1.00 98.38 93 ARG A CA 1
ATOM 724 C C . ARG A 1 93 ? -8.187 -0.366 3.703 1.00 98.38 93 ARG A C 1
ATOM 726 O O . ARG A 1 93 ? -8.459 -0.790 4.820 1.00 98.38 93 ARG A O 1
ATOM 733 N N . THR A 1 94 ? -9.071 -0.193 2.729 1.00 98.50 94 THR A N 1
ATOM 734 C CA . THR A 1 94 ? -10.505 -0.472 2.839 1.00 98.50 94 THR A CA 1
ATOM 735 C C . THR A 1 94 ? -10.949 -1.305 1.648 1.00 98.50 94 THR A C 1
ATOM 737 O O . THR A 1 94 ? -10.753 -0.897 0.497 1.00 98.50 94 THR A O 1
ATOM 740 N N . ARG A 1 95 ? -11.563 -2.459 1.919 1.00 98.00 95 ARG A N 1
ATOM 741 C CA . ARG A 1 95 ? -12.189 -3.300 0.897 1.00 98.00 95 ARG A CA 1
ATOM 742 C C . ARG A 1 95 ? -13.662 -2.931 0.738 1.00 98.00 95 ARG A C 1
ATOM 744 O O . ARG A 1 95 ? -14.344 -2.621 1.711 1.00 98.00 95 ARG A O 1
ATOM 751 N N . PHE A 1 96 ? -14.152 -2.983 -0.492 1.00 98.25 96 PHE A N 1
ATOM 752 C CA . PHE A 1 96 ? -15.540 -2.724 -0.850 1.00 98.25 96 PHE A CA 1
ATOM 753 C C . PHE A 1 96 ? -16.311 -4.018 -1.126 1.00 98.25 96 PHE A C 1
ATOM 755 O O . PHE A 1 96 ? -15.737 -5.071 -1.403 1.00 98.25 96 PHE A O 1
ATOM 762 N N . SER A 1 97 ? -17.640 -3.920 -1.084 1.00 97.56 97 SER A N 1
ATOM 763 C CA . SER A 1 97 ? -18.593 -5.016 -1.313 1.00 97.56 97 SER A CA 1
ATOM 764 C C . SER A 1 97 ? -18.469 -5.701 -2.675 1.00 97.56 97 SER A C 1
ATOM 766 O O . SER A 1 97 ? -18.917 -6.831 -2.839 1.00 97.56 97 SER A O 1
ATOM 768 N N . ASP A 1 98 ? -17.896 -5.016 -3.661 1.00 95.94 98 ASP A N 1
ATOM 769 C CA . ASP A 1 98 ? -17.650 -5.532 -5.011 1.00 95.94 98 ASP A CA 1
ATOM 770 C C . ASP A 1 98 ? -16.239 -6.132 -5.176 1.00 95.94 98 ASP A C 1
ATOM 772 O O . ASP A 1 98 ? -15.839 -6.485 -6.285 1.00 95.94 98 ASP A O 1
ATOM 776 N N . GLY A 1 99 ? -15.481 -6.229 -4.079 1.00 95.06 99 GLY A N 1
ATOM 777 C CA . GLY A 1 99 ? -14.099 -6.696 -4.054 1.00 95.06 99 GLY A CA 1
ATOM 778 C C . GLY A 1 99 ? -13.063 -5.621 -4.386 1.00 95.06 99 GLY A C 1
ATOM 779 O O . GLY A 1 99 ? -11.875 -5.918 -4.353 1.00 95.06 99 GLY A O 1
ATOM 780 N N . ALA A 1 100 ? -13.460 -4.380 -4.689 1.00 96.50 100 ALA A N 1
ATOM 781 C CA . ALA A 1 100 ? -12.491 -3.318 -4.921 1.00 96.50 100 ALA A CA 1
ATOM 782 C C . ALA A 1 100 ? -11.754 -2.918 -3.632 1.00 96.50 100 ALA A C 1
ATOM 784 O O . ALA A 1 100 ? -12.244 -3.095 -2.520 1.00 96.50 100 ALA A O 1
ATOM 785 N N . LEU A 1 101 ? -10.577 -2.325 -3.796 1.00 97.56 101 LEU A N 1
ATOM 786 C CA . LEU A 1 101 ? -9.679 -1.901 -2.736 1.00 97.56 101 LEU A CA 1
ATOM 787 C C . LEU A 1 101 ? -9.347 -0.412 -2.895 1.00 97.56 101 LEU A C 1
ATOM 789 O O . LEU A 1 101 ? -8.878 0.017 -3.953 1.00 97.56 101 LEU A O 1
ATOM 793 N N . ALA A 1 102 ? -9.549 0.369 -1.837 1.00 98.19 102 ALA A N 1
ATOM 794 C CA . ALA A 1 102 ? -8.945 1.691 -1.695 1.00 98.19 102 ALA A CA 1
ATOM 795 C C . ALA A 1 102 ? -7.761 1.607 -0.735 1.00 98.19 102 ALA A C 1
ATOM 797 O O . ALA A 1 102 ? -7.881 1.080 0.370 1.00 98.19 102 ALA A O 1
ATOM 798 N N . GLU A 1 103 ? -6.630 2.164 -1.149 1.00 98.50 103 GLU A N 1
ATOM 799 C CA . GLU A 1 103 ? -5.410 2.251 -0.359 1.00 98.50 103 GLU A CA 1
ATOM 800 C C . GLU A 1 103 ? -4.962 3.716 -0.266 1.00 98.50 103 GLU A C 1
ATOM 802 O O . GLU A 1 103 ? -4.958 4.437 -1.264 1.00 98.50 103 GLU A O 1
ATOM 807 N N . THR A 1 104 ? -4.589 4.173 0.928 1.00 98.62 104 THR A N 1
ATOM 808 C CA . THR A 1 104 ? -3.968 5.487 1.127 1.00 98.62 104 THR A CA 1
ATOM 809 C C . THR A 1 104 ? -2.616 5.314 1.798 1.00 98.62 104 THR A C 1
ATOM 811 O O . THR A 1 104 ? -2.530 4.853 2.936 1.00 98.62 104 THR A O 1
ATOM 814 N N . ASN A 1 105 ? -1.564 5.731 1.103 1.00 98.19 105 ASN A N 1
ATOM 815 C CA . ASN A 1 105 ? -0.182 5.560 1.527 1.00 98.19 105 ASN A CA 1
ATOM 816 C C . ASN A 1 105 ? 0.420 6.891 1.971 1.00 98.19 105 ASN A C 1
ATOM 818 O O . ASN A 1 105 ? 0.264 7.914 1.300 1.00 98.19 105 ASN A O 1
ATOM 822 N N . ARG A 1 106 ? 1.173 6.871 3.069 1.00 97.81 106 ARG A N 1
ATOM 823 C CA . ARG A 1 106 ? 2.037 7.992 3.450 1.00 97.81 106 ARG A CA 1
ATOM 824 C C . ARG A 1 106 ? 3.214 8.057 2.487 1.00 97.81 106 ARG A C 1
ATOM 826 O O . ARG A 1 106 ? 3.874 7.045 2.268 1.00 97.81 106 ARG A O 1
ATOM 833 N N . LEU A 1 107 ? 3.483 9.233 1.922 1.00 97.06 107 LEU A N 1
ATOM 834 C CA . LEU A 1 107 ? 4.611 9.433 1.016 1.00 97.06 107 LEU A CA 1
ATOM 835 C C . LEU A 1 107 ? 5.926 9.110 1.737 1.00 97.06 107 LEU A C 1
ATOM 837 O O . LEU A 1 107 ? 6.236 9.701 2.776 1.00 97.06 107 LEU A O 1
ATOM 841 N N . TRP A 1 108 ? 6.718 8.215 1.151 1.00 94.19 108 TRP A N 1
ATOM 842 C CA . TRP A 1 108 ? 8.074 7.949 1.617 1.00 94.19 108 TRP A CA 1
ATOM 843 C C . TRP A 1 108 ? 8.934 9.204 1.475 1.00 94.19 108 TRP A C 1
ATOM 845 O O . TRP A 1 108 ? 8.877 9.899 0.460 1.00 94.19 108 TRP A O 1
ATOM 855 N N . LYS A 1 109 ? 9.742 9.502 2.492 1.00 92.81 109 LYS A N 1
ATOM 856 C CA . LYS A 1 109 ? 10.655 10.653 2.458 1.00 92.81 109 LYS A CA 1
ATOM 857 C C . LYS A 1 109 ? 11.995 10.290 1.837 1.00 92.81 109 LYS A C 1
ATOM 859 O O . LYS A 1 109 ? 12.635 11.141 1.224 1.00 92.81 109 LYS A O 1
ATOM 864 N N . ASN A 1 110 ? 12.360 9.018 1.931 1.00 90.44 110 ASN A N 1
ATOM 865 C CA . ASN A 1 110 ? 13.574 8.475 1.359 1.00 90.44 110 ASN A CA 1
ATOM 866 C C . ASN A 1 110 ? 13.253 7.551 0.191 1.00 90.44 110 ASN A C 1
ATOM 868 O O . ASN A 1 110 ? 12.210 6.895 0.136 1.00 90.44 110 ASN A O 1
ATOM 872 N N . ARG A 1 111 ? 14.188 7.497 -0.753 1.00 88.12 111 ARG A N 1
ATOM 873 C CA . ARG A 1 111 ? 14.157 6.490 -1.807 1.00 88.12 111 ARG A CA 1
ATOM 874 C C . ARG A 1 111 ? 14.573 5.152 -1.211 1.00 88.12 111 ARG A C 1
ATOM 876 O O . ARG A 1 111 ? 15.456 5.141 -0.354 1.00 88.12 111 ARG A O 1
ATOM 883 N N . PRO A 1 112 ? 13.974 4.045 -1.671 1.00 86.69 112 PRO A N 1
ATOM 884 C CA . PRO A 1 112 ? 14.465 2.745 -1.278 1.00 86.69 112 PRO A CA 1
ATOM 885 C C . PRO A 1 112 ? 15.925 2.578 -1.695 1.00 86.69 112 PRO A C 1
ATOM 887 O O . PRO A 1 112 ? 16.324 3.103 -2.739 1.00 86.69 112 PRO A O 1
ATOM 890 N N . GLY A 1 113 ? 16.690 1.827 -0.905 1.00 83.25 113 GLY A N 1
ATOM 891 C CA . GLY A 1 113 ? 17.949 1.258 -1.364 1.00 83.25 113 GLY A CA 1
ATOM 892 C C . GLY A 1 113 ? 17.692 0.482 -2.651 1.00 83.25 113 GLY A C 1
ATOM 893 O O . GLY A 1 113 ? 16.636 -0.137 -2.832 1.00 83.25 113 GLY A O 1
ATOM 894 N N . LEU A 1 114 ? 18.617 0.585 -3.596 1.00 80.81 114 LEU A N 1
ATOM 895 C CA . LEU A 1 114 ? 18.479 -0.029 -4.909 1.00 80.81 114 LEU A CA 1
ATOM 896 C C . LEU A 1 114 ? 19.700 -0.890 -5.186 1.00 80.81 114 LEU A C 1
ATOM 898 O O . LEU A 1 114 ? 20.815 -0.464 -4.888 1.00 80.81 114 LEU A O 1
ATOM 902 N N . PRO A 1 115 ? 19.519 -2.050 -5.836 1.00 77.94 115 PRO A N 1
ATOM 903 C CA . PRO A 1 115 ? 20.642 -2.749 -6.425 1.00 77.94 115 PRO A CA 1
ATOM 904 C C . PRO A 1 115 ? 21.432 -1.798 -7.334 1.00 77.94 115 PRO A C 1
ATOM 906 O O . PRO A 1 115 ? 20.801 -1.054 -8.096 1.00 77.94 115 PRO A O 1
ATOM 909 N N . PRO A 1 116 ? 22.777 -1.839 -7.338 1.00 74.94 116 PRO A N 1
ATOM 910 C CA . PRO A 1 116 ? 23.600 -0.919 -8.131 1.00 74.94 116 PRO A CA 1
ATOM 911 C C . PRO A 1 116 ? 23.204 -0.847 -9.611 1.00 74.94 116 PRO A C 1
ATOM 913 O O . PRO A 1 116 ? 23.223 0.217 -10.222 1.00 74.94 116 PRO A O 1
ATOM 916 N N . VAL A 1 117 ? 22.739 -1.968 -10.176 1.00 73.38 117 VAL A N 1
ATOM 917 C CA . VAL A 1 117 ? 22.263 -2.061 -11.568 1.00 73.38 117 VAL A CA 1
ATOM 918 C C . VAL A 1 117 ? 21.006 -1.221 -11.859 1.00 73.38 117 VAL A C 1
ATOM 920 O O . VAL A 1 117 ? 20.726 -0.918 -13.015 1.00 73.38 117 VAL A O 1
ATOM 923 N N . LEU A 1 118 ? 20.240 -0.842 -10.832 1.00 74.06 118 LEU A N 1
ATOM 924 C CA . LEU A 1 118 ? 19.015 -0.041 -10.940 1.00 74.06 118 LEU A CA 1
ATOM 925 C C . LEU A 1 118 ? 19.177 1.389 -10.409 1.00 74.06 118 LEU A C 1
ATOM 927 O O . LEU A 1 118 ? 18.259 2.195 -10.581 1.00 74.06 118 LEU A O 1
ATOM 931 N N . ALA A 1 119 ? 20.312 1.715 -9.784 1.00 73.88 119 ALA A N 1
ATOM 932 C CA . ALA A 1 119 ? 20.532 3.003 -9.131 1.00 73.88 119 ALA A CA 1
ATOM 933 C C . ALA A 1 119 ? 20.379 4.185 -10.107 1.00 73.88 119 ALA A C 1
ATOM 935 O O . ALA A 1 119 ? 19.714 5.173 -9.790 1.00 73.88 119 ALA A O 1
ATOM 936 N N . GLU A 1 120 ? 20.915 4.063 -11.326 1.00 72.75 120 GLU A N 1
ATOM 937 C CA . GLU A 1 120 ? 20.806 5.113 -12.349 1.00 72.75 120 GLU A CA 1
ATOM 938 C C . GLU A 1 120 ? 19.376 5.285 -12.870 1.00 72.75 120 GLU A C 1
ATOM 940 O O . GLU A 1 120 ? 18.910 6.410 -13.039 1.00 72.75 120 GLU A O 1
ATOM 945 N N . LEU A 1 121 ? 18.642 4.182 -13.057 1.00 68.25 121 LEU A N 1
ATOM 946 C CA . LEU A 1 121 ? 17.290 4.193 -13.630 1.00 68.25 121 LEU A CA 1
ATOM 947 C C . LEU A 1 121 ? 16.263 4.910 -12.748 1.00 68.25 121 LEU A C 1
ATOM 949 O O . LEU A 1 121 ? 15.188 5.276 -13.223 1.00 68.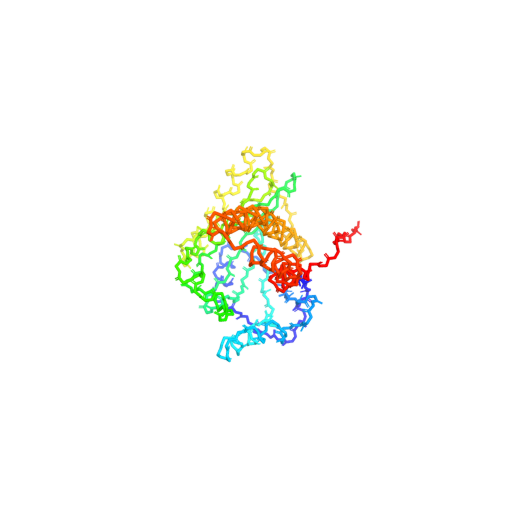25 121 LEU A O 1
ATOM 953 N N . ARG A 1 122 ? 16.563 5.083 -11.459 1.00 69.50 122 ARG A N 1
ATOM 954 C CA . ARG A 1 122 ? 15.633 5.639 -10.469 1.00 69.50 122 ARG A CA 1
ATOM 955 C C . ARG A 1 122 ? 16.216 6.809 -9.682 1.00 69.50 122 ARG A C 1
ATOM 957 O O . ARG A 1 122 ? 15.590 7.274 -8.728 1.00 69.50 122 ARG A O 1
ATOM 964 N N . ARG A 1 123 ? 17.360 7.348 -10.120 1.00 73.88 123 ARG A N 1
ATOM 965 C CA . ARG A 1 123 ? 17.970 8.550 -9.535 1.00 73.88 123 ARG A CA 1
ATOM 966 C C . ARG A 1 123 ? 17.016 9.747 -9.525 1.00 73.88 123 ARG A C 1
ATOM 968 O O . ARG A 1 123 ? 17.041 10.519 -8.572 1.00 73.88 123 ARG A O 1
ATOM 975 N N . ASP A 1 124 ? 16.144 9.850 -10.524 1.00 77.94 124 ASP A N 1
ATOM 976 C CA . ASP A 1 124 ? 15.154 10.927 -10.657 1.00 77.94 124 ASP A CA 1
ATOM 977 C C . ASP A 1 124 ? 13.714 10.420 -10.491 1.00 77.94 124 ASP A C 1
ATOM 979 O O . ASP A 1 124 ? 12.759 11.017 -10.986 1.00 77.94 124 ASP A O 1
ATOM 983 N N . MET A 1 125 ? 13.544 9.296 -9.786 1.00 83.44 125 MET A N 1
ATOM 984 C CA . MET A 1 125 ? 12.229 8.724 -9.525 1.00 83.44 125 MET A CA 1
ATOM 985 C C . MET A 1 125 ? 11.386 9.682 -8.679 1.00 83.44 125 MET A C 1
ATOM 987 O O . MET A 1 125 ? 11.764 10.065 -7.567 1.00 83.44 125 MET A O 1
ATOM 991 N N . ASP A 1 126 ? 10.222 10.033 -9.217 1.00 90.81 126 ASP A N 1
ATOM 992 C CA . ASP A 1 126 ? 9.149 10.708 -8.500 1.00 90.81 126 ASP A CA 1
ATOM 993 C C . ASP A 1 126 ? 8.468 9.683 -7.581 1.00 90.81 126 ASP A C 1
ATOM 995 O O . ASP A 1 126 ? 7.732 8.807 -8.042 1.00 90.81 126 ASP A O 1
ATOM 999 N N . LEU A 1 127 ? 8.751 9.773 -6.278 1.00 91.38 127 LEU A N 1
ATOM 1000 C CA . LEU A 1 127 ? 8.263 8.825 -5.273 1.00 91.38 127 LEU A CA 1
ATOM 1001 C C . LEU A 1 127 ? 6.738 8.743 -5.236 1.00 91.38 127 LEU A C 1
ATOM 1003 O O . LEU A 1 127 ? 6.186 7.657 -5.085 1.00 91.38 127 LEU A O 1
ATOM 1007 N N . ARG A 1 128 ? 6.048 9.871 -5.428 1.00 94.75 128 ARG A N 1
ATOM 1008 C CA . ARG A 1 128 ? 4.585 9.899 -5.430 1.00 94.75 128 ARG A CA 1
ATOM 1009 C C . ARG A 1 128 ? 4.040 9.086 -6.599 1.00 94.75 128 ARG A C 1
ATOM 1011 O O . ARG A 1 128 ? 3.111 8.303 -6.410 1.00 94.75 128 ARG A O 1
ATOM 1018 N N . LYS A 1 129 ? 4.621 9.248 -7.792 1.00 91.44 129 LYS A N 1
ATOM 1019 C CA . LYS A 1 129 ? 4.233 8.461 -8.975 1.00 91.44 129 LYS A CA 1
ATOM 1020 C C . LYS A 1 129 ? 4.571 6.986 -8.815 1.00 91.44 129 LYS A C 1
ATOM 1022 O O . LYS A 1 129 ? 3.751 6.155 -9.182 1.00 91.44 129 LYS A O 1
ATOM 1027 N N . GLU A 1 130 ? 5.735 6.666 -8.255 1.00 89.50 130 GLU A N 1
ATOM 1028 C CA . GLU A 1 130 ? 6.135 5.275 -8.019 1.00 89.50 130 GLU A CA 1
ATOM 1029 C C . GLU A 1 130 ? 5.170 4.570 -7.058 1.00 89.50 130 GLU A C 1
ATOM 1031 O O . GLU A 1 130 ? 4.684 3.482 -7.354 1.00 89.50 130 GLU A O 1
ATOM 1036 N N . MET A 1 131 ? 4.827 5.206 -5.937 1.00 92.44 131 MET A N 1
ATOM 1037 C CA . MET A 1 131 ? 3.897 4.642 -4.952 1.00 92.44 131 MET A CA 1
ATOM 1038 C C . MET A 1 131 ? 2.466 4.503 -5.486 1.00 92.44 131 MET A C 1
ATOM 1040 O O . MET A 1 131 ? 1.722 3.639 -5.031 1.00 92.44 131 MET A O 1
ATOM 1044 N N . ALA A 1 132 ? 2.081 5.332 -6.459 1.00 93.88 132 ALA A N 1
ATOM 1045 C CA . ALA A 1 132 ? 0.787 5.256 -7.130 1.00 93.88 132 ALA A CA 1
ATOM 1046 C C . ALA A 1 132 ? 0.799 4.355 -8.380 1.00 93.88 132 ALA A C 1
ATOM 1048 O O . ALA A 1 132 ? -0.246 4.177 -9.003 1.00 93.88 132 ALA A O 1
ATOM 1049 N N . LEU A 1 133 ? 1.944 3.772 -8.762 1.00 89.50 133 LEU A N 1
ATOM 1050 C CA . LEU A 1 133 ? 2.101 3.049 -10.030 1.00 89.50 133 LEU A CA 1
ATOM 1051 C C . LEU A 1 133 ? 1.170 1.834 -10.144 1.00 89.50 133 LEU A C 1
ATOM 1053 O O . LEU A 1 133 ? 0.745 1.478 -11.241 1.00 89.50 133 LEU A O 1
ATOM 1057 N N . ALA A 1 134 ? 0.848 1.203 -9.014 1.00 88.56 134 ALA A N 1
ATOM 1058 C CA . ALA A 1 134 ? -0.062 0.066 -8.957 1.00 88.56 134 ALA A CA 1
ATOM 1059 C C . ALA A 1 134 ? -1.551 0.452 -8.891 1.00 88.56 134 ALA A C 1
ATOM 1061 O O . ALA A 1 134 ? -2.406 -0.438 -8.872 1.00 88.56 134 ALA A O 1
ATOM 1062 N N . SER A 1 135 ? -1.868 1.752 -8.878 1.00 92.56 135 SER A N 1
ATOM 1063 C CA . SER A 1 135 ? -3.239 2.251 -8.940 1.00 92.56 135 SER A CA 1
ATOM 1064 C C . SER A 1 135 ? -3.847 1.942 -10.309 1.00 92.56 135 SER A C 1
ATOM 1066 O O . SER A 1 135 ? -3.339 2.360 -11.350 1.00 92.56 135 SER A O 1
ATOM 1068 N N . ALA A 1 136 ? -4.948 1.199 -10.306 1.00 91.81 136 ALA A N 1
ATOM 1069 C CA . ALA A 1 136 ? -5.776 0.905 -11.468 1.00 91.81 136 ALA A CA 1
ATOM 1070 C C . ALA A 1 136 ? -7.252 0.904 -11.022 1.00 91.81 136 ALA A C 1
ATOM 1072 O O . ALA A 1 136 ? -7.831 -0.175 -10.827 1.00 91.81 136 ALA A O 1
ATOM 1073 N N . PRO A 1 137 ? -7.854 2.090 -10.793 1.00 91.88 137 PRO A N 1
ATOM 1074 C CA . PRO A 1 137 ? -9.194 2.213 -10.206 1.00 91.88 137 PRO A CA 1
ATOM 1075 C C . PRO A 1 137 ? -10.276 1.492 -11.025 1.00 91.88 137 PRO A C 1
ATOM 1077 O O . PRO A 1 137 ? -11.143 0.798 -10.496 1.00 91.88 137 PRO A O 1
ATOM 1080 N N . ASP A 1 138 ? -10.157 1.556 -12.347 1.00 88.94 138 ASP A N 1
ATOM 1081 C CA . ASP A 1 138 ? -10.966 0.840 -13.337 1.00 88.94 138 ASP A CA 1
ATOM 1082 C C . ASP A 1 138 ? -10.881 -0.692 -13.203 1.00 88.94 138 ASP A C 1
ATOM 1084 O O . ASP A 1 138 ? -11.773 -1.414 -13.645 1.00 88.94 138 ASP A O 1
ATOM 1088 N N . LYS A 1 139 ? -9.837 -1.201 -12.544 1.00 88.00 139 LYS A N 1
ATOM 1089 C CA . LYS A 1 139 ? -9.588 -2.631 -12.308 1.00 88.00 139 LYS A CA 1
ATOM 1090 C C . LYS A 1 139 ? -9.704 -3.018 -10.839 1.00 88.00 139 LYS A C 1
ATOM 1092 O O . LYS A 1 139 ? -9.258 -4.101 -10.467 1.00 88.00 139 LYS A O 1
ATOM 1097 N N . GLY A 1 140 ? -10.297 -2.148 -10.027 1.00 93.06 140 GLY A N 1
ATOM 1098 C CA . GLY A 1 140 ? -10.647 -2.453 -8.650 1.00 93.06 140 GLY A CA 1
ATOM 1099 C C . GLY A 1 140 ? -9.614 -2.041 -7.611 1.00 93.06 140 GLY A C 1
ATOM 1100 O O . GLY A 1 140 ? -9.875 -2.295 -6.449 1.00 93.06 140 GLY A O 1
ATOM 1101 N N . ARG A 1 141 ? -8.506 -1.360 -7.941 1.00 95.75 141 ARG A N 1
ATOM 1102 C CA . ARG A 1 141 ? -7.590 -0.829 -6.910 1.00 95.75 141 ARG A CA 1
ATOM 1103 C C . ARG A 1 141 ? -7.287 0.643 -7.118 1.00 95.75 141 ARG A C 1
ATOM 1105 O O . ARG A 1 141 ? -6.663 1.001 -8.111 1.00 95.75 141 ARG A O 1
ATOM 1112 N N . SER A 1 142 ? -7.665 1.477 -6.160 1.00 97.75 142 SER A N 1
ATOM 1113 C CA . SER A 1 142 ? -7.326 2.900 -6.147 1.00 97.75 142 SER A CA 1
ATOM 1114 C C . SER A 1 142 ? -6.304 3.180 -5.051 1.00 97.75 142 SER A C 1
ATOM 1116 O O . SER A 1 142 ? -6.514 2.789 -3.905 1.00 97.75 142 SER A O 1
ATOM 1118 N N . ILE A 1 143 ? -5.196 3.835 -5.399 1.00 98.25 143 ILE A N 1
ATOM 1119 C CA . ILE A 1 143 ? -4.143 4.238 -4.458 1.00 98.25 143 ILE A CA 1
ATOM 1120 C C . ILE A 1 143 ? -4.047 5.764 -4.428 1.00 98.25 143 ILE A C 1
ATOM 1122 O O . ILE A 1 143 ? -3.819 6.391 -5.465 1.00 98.25 143 ILE A O 1
ATOM 1126 N N . GLU A 1 144 ? -4.165 6.350 -3.239 1.00 98.12 144 GLU A N 1
ATOM 1127 C CA . GLU A 1 144 ? -3.883 7.762 -2.972 1.00 98.12 144 GLU A CA 1
ATOM 1128 C C . GLU A 1 144 ? -2.591 7.889 -2.153 1.00 98.12 144 GLU A C 1
ATOM 1130 O O . GLU A 1 144 ? -2.333 7.096 -1.250 1.00 98.12 144 GLU A O 1
ATOM 1135 N N . VAL A 1 145 ? -1.756 8.881 -2.469 1.00 98.25 145 VAL A N 1
ATOM 1136 C CA . VAL A 1 145 ? -0.494 9.124 -1.755 1.00 98.25 145 VAL A CA 1
ATOM 1137 C C . VAL A 1 145 ? -0.560 10.478 -1.060 1.00 98.25 145 VAL A C 1
ATOM 1139 O O . VAL A 1 145 ? -0.719 11.514 -1.713 1.00 98.25 145 VAL A O 1
ATOM 1142 N N . VAL A 1 146 ? -0.405 10.477 0.259 1.00 98.00 146 VAL A N 1
ATOM 1143 C CA . VAL A 1 146 ? -0.504 11.671 1.105 1.00 98.00 146 VAL A CA 1
ATOM 1144 C C . VAL A 1 146 ? 0.888 12.113 1.520 1.00 98.00 146 VAL A C 1
ATOM 1146 O O . VAL A 1 146 ? 1.639 11.360 2.134 1.00 98.00 146 VAL A O 1
ATOM 1149 N N . ASP A 1 147 ? 1.233 13.357 1.200 1.00 97.12 147 ASP A N 1
ATOM 1150 C CA . ASP A 1 147 ? 2.494 13.968 1.621 1.00 97.12 147 ASP A CA 1
ATOM 1151 C C . ASP A 1 147 ? 2.281 14.773 2.898 1.00 97.12 147 ASP A C 1
ATOM 1153 O O . ASP A 1 147 ? 2.195 15.997 2.890 1.00 97.12 147 ASP A O 1
ATOM 1157 N N . SER A 1 148 ? 2.120 14.046 3.997 1.00 95.25 148 SER A N 1
ATOM 1158 C CA . SER A 1 148 ? 1.993 14.611 5.332 1.00 95.25 148 SER A CA 1
ATOM 1159 C C . SER A 1 148 ? 2.642 13.670 6.335 1.00 95.25 148 SER A C 1
ATOM 1161 O O . SER A 1 148 ? 2.623 12.451 6.157 1.00 95.25 148 SER A O 1
ATOM 1163 N N . SER A 1 149 ? 3.243 14.236 7.378 1.00 94.94 149 SER A N 1
ATOM 1164 C CA . SER A 1 149 ? 3.649 13.470 8.556 1.00 94.94 149 SER A CA 1
ATOM 1165 C C . SER A 1 149 ? 2.533 13.321 9.585 1.00 94.94 149 SER A C 1
ATOM 1167 O O . SER A 1 149 ? 2.691 12.533 10.507 1.00 94.94 149 SER A O 1
ATOM 1169 N N . ASP A 1 150 ? 1.447 14.077 9.427 1.00 97.06 150 ASP A N 1
ATOM 1170 C CA . ASP A 1 150 ? 0.292 14.076 10.316 1.00 97.06 150 ASP A CA 1
ATOM 1171 C C . ASP A 1 150 ? -0.649 12.916 9.967 1.00 97.06 150 ASP A C 1
ATOM 1173 O O . ASP A 1 150 ? -1.291 12.897 8.908 1.00 97.06 150 ASP A O 1
ATOM 1177 N N . THR A 1 151 ? -0.722 11.953 10.881 1.00 97.62 151 THR A N 1
ATOM 1178 C CA . THR A 1 151 ? -1.562 10.759 10.771 1.00 97.62 151 THR A CA 1
ATOM 1179 C C . THR A 1 151 ? -3.057 11.099 10.722 1.00 97.62 151 THR A C 1
ATOM 1181 O O . THR A 1 151 ? -3.816 10.410 10.037 1.00 97.62 151 THR A O 1
ATOM 1184 N N . SER A 1 152 ? -3.497 12.195 11.352 1.00 98.06 152 SER A N 1
ATOM 1185 C CA . SER A 1 152 ? -4.896 12.640 11.289 1.00 98.06 152 SER A CA 1
ATOM 1186 C C . SER A 1 152 ? -5.278 13.112 9.883 1.00 98.06 152 SER A C 1
ATOM 1188 O O . SER A 1 152 ? -6.304 12.691 9.349 1.00 98.06 152 SER A O 1
ATOM 1190 N N . LEU A 1 153 ? -4.398 13.872 9.220 1.00 97.94 153 LEU A N 1
ATOM 1191 C CA . LEU A 1 153 ? -4.589 14.282 7.825 1.00 97.94 153 LEU A CA 1
ATOM 1192 C C . LEU A 1 153 ? -4.567 13.085 6.869 1.00 97.94 153 LEU A C 1
ATOM 1194 O O . LEU A 1 153 ? -5.323 13.058 5.895 1.00 97.94 153 LEU A O 1
ATOM 1198 N N . GLN A 1 154 ? -3.725 12.081 7.138 1.00 97.56 154 GLN A N 1
ATOM 1199 C CA . GLN A 1 154 ? -3.717 10.845 6.354 1.00 97.56 154 GLN A CA 1
ATOM 1200 C C . GLN A 1 154 ? -5.040 10.080 6.495 1.00 97.56 154 GLN A C 1
ATOM 1202 O O . GLN A 1 154 ? -5.593 9.623 5.491 1.00 97.56 154 GLN A O 1
ATOM 1207 N N . TRP A 1 155 ? -5.569 9.974 7.716 1.00 98.44 155 TRP A N 1
ATOM 1208 C CA . TRP A 1 155 ? -6.864 9.348 7.970 1.00 98.44 155 TRP A CA 1
ATOM 1209 C C . TRP A 1 155 ? -8.012 10.106 7.297 1.00 98.44 155 TRP A C 1
ATOM 1211 O O . TRP A 1 155 ? -8.850 9.500 6.629 1.00 98.44 155 TRP A O 1
ATOM 1221 N N . ASP A 1 156 ? -8.024 11.434 7.387 1.00 98.62 156 ASP A N 1
ATOM 1222 C CA . ASP A 1 156 ? -9.030 12.270 6.732 1.00 98.62 156 ASP A CA 1
ATOM 1223 C C . ASP A 1 156 ? -9.000 12.138 5.207 1.00 98.62 156 ASP A C 1
ATOM 1225 O O . ASP A 1 156 ? -10.057 11.998 4.584 1.00 98.62 156 ASP A O 1
ATOM 1229 N N . SER A 1 157 ? -7.807 12.111 4.603 1.00 98.56 157 SER A N 1
ATOM 1230 C CA . SER A 1 157 ? -7.647 11.817 3.174 1.00 98.56 157 SER A CA 1
ATOM 1231 C C . SER A 1 157 ? -8.181 10.425 2.835 1.00 98.56 157 SER A C 1
ATOM 1233 O O . SER A 1 157 ? -8.933 10.289 1.871 1.00 98.56 157 SER A O 1
ATOM 1235 N N . HIS A 1 158 ? -7.894 9.398 3.646 1.00 98.69 158 HIS A N 1
ATOM 1236 C CA . HIS A 1 158 ? -8.438 8.061 3.405 1.00 98.69 158 HIS A CA 1
ATOM 1237 C C . HIS A 1 158 ? -9.968 8.044 3.462 1.00 98.69 158 HIS A C 1
ATOM 1239 O O . HIS A 1 158 ? -10.599 7.492 2.565 1.00 98.69 158 HIS A O 1
ATOM 1245 N N . ARG A 1 159 ? -10.586 8.716 4.441 1.00 98.62 159 ARG A N 1
ATOM 1246 C CA . ARG A 1 159 ? -12.053 8.826 4.531 1.00 98.62 159 ARG A CA 1
ATOM 1247 C C . ARG A 1 159 ? -12.671 9.511 3.309 1.00 98.62 159 ARG A C 1
ATOM 1249 O O . ARG A 1 159 ? -13.714 9.082 2.815 1.00 98.62 159 ARG A O 1
ATOM 1256 N N . GLN A 1 160 ? -12.030 10.555 2.790 1.00 98.75 160 GLN A N 1
ATOM 1257 C CA . GLN A 1 160 ? -12.472 11.210 1.554 1.00 98.75 160 GLN A CA 1
ATOM 1258 C C . GLN A 1 160 ? -12.287 10.300 0.335 1.00 98.75 160 GLN A C 1
ATOM 1260 O O . GLN A 1 160 ? -13.171 10.219 -0.520 1.00 98.75 160 GLN A O 1
ATOM 1265 N N . HIS A 1 161 ? -11.164 9.583 0.274 1.00 98.62 161 HIS A N 1
ATOM 1266 C CA . HIS A 1 161 ? -10.852 8.637 -0.787 1.00 98.62 161 HIS A CA 1
ATOM 1267 C C . HIS A 1 161 ? -11.884 7.503 -0.849 1.00 98.62 161 HIS A C 1
ATOM 1269 O O . HIS A 1 161 ? -12.441 7.266 -1.922 1.00 98.62 161 HIS A O 1
ATOM 1275 N N . ILE A 1 162 ? -12.209 6.860 0.279 1.00 98.44 162 ILE A N 1
ATOM 1276 C CA . ILE A 1 162 ? -13.209 5.779 0.314 1.00 98.44 162 ILE A CA 1
ATOM 1277 C C . ILE A 1 162 ? -14.607 6.283 -0.049 1.00 98.44 162 ILE A C 1
ATOM 1279 O O . ILE A 1 162 ? -15.328 5.594 -0.766 1.00 98.44 162 ILE A O 1
ATOM 1283 N N . ALA A 1 163 ? -14.982 7.491 0.387 1.00 98.56 163 ALA A N 1
ATOM 1284 C CA . ALA A 1 163 ? -16.289 8.064 0.081 1.00 98.56 163 ALA A CA 1
ATOM 1285 C C . ALA A 1 163 ? -16.432 8.347 -1.421 1.00 98.56 163 ALA A C 1
ATOM 1287 O O . ALA A 1 163 ? -17.431 7.968 -2.031 1.00 98.56 163 ALA A O 1
ATOM 1288 N N . ARG A 1 164 ? -15.410 8.965 -2.029 1.00 98.62 164 ARG A N 1
ATOM 1289 C CA . ARG A 1 164 ? -15.364 9.248 -3.469 1.00 98.62 164 ARG A CA 1
ATOM 1290 C C . ARG A 1 164 ? -15.368 7.959 -4.291 1.00 98.62 164 ARG A C 1
ATOM 1292 O O . ARG A 1 164 ? -16.228 7.785 -5.147 1.00 98.62 164 ARG A O 1
ATOM 1299 N N . TYR A 1 165 ? -14.442 7.047 -4.003 1.00 98.25 165 TYR A N 1
ATOM 1300 C CA . TYR A 1 165 ? -14.269 5.821 -4.783 1.00 98.25 165 TYR A CA 1
ATOM 1301 C C . TYR A 1 165 ? -15.449 4.852 -4.617 1.00 98.25 165 TYR A C 1
ATOM 1303 O O . TYR A 1 165 ? -15.903 4.257 -5.593 1.00 98.25 165 TYR A O 1
ATOM 1311 N N . GLY A 1 166 ? -16.016 4.748 -3.411 1.00 97.94 166 GLY A N 1
ATOM 1312 C CA . GLY A 1 166 ? -17.238 3.980 -3.166 1.00 97.94 166 GLY A CA 1
ATOM 1313 C C . GLY A 1 166 ? -18.439 4.522 -3.941 1.00 97.94 166 GLY A C 1
ATOM 1314 O O . GLY A 1 166 ? -19.172 3.748 -4.554 1.00 97.94 166 GLY A O 1
ATOM 1315 N N . ALA A 1 167 ? -18.607 5.850 -3.989 1.00 97.88 167 ALA A N 1
ATOM 1316 C CA . ALA A 1 167 ? -19.674 6.486 -4.761 1.00 97.88 167 ALA A CA 1
ATOM 1317 C C . ALA A 1 167 ? -19.523 6.251 -6.274 1.00 97.88 167 ALA A C 1
ATOM 1319 O O . ALA A 1 167 ? -20.497 5.887 -6.930 1.00 97.88 167 ALA A O 1
ATOM 1320 N N . GLU A 1 168 ? -18.311 6.395 -6.820 1.00 97.75 168 GLU A N 1
ATOM 1321 C CA . GLU A 1 168 ? -18.014 6.127 -8.239 1.00 97.75 168 GLU A CA 1
ATOM 1322 C C . GLU A 1 168 ? -18.343 4.684 -8.646 1.00 97.75 168 GLU A C 1
ATOM 1324 O O . GLU A 1 168 ? -18.762 4.432 -9.777 1.00 97.75 168 GLU A O 1
ATOM 1329 N N . ARG A 1 169 ? -18.176 3.737 -7.719 1.00 96.25 169 ARG A N 1
ATOM 1330 C CA . ARG A 1 169 ? -18.407 2.306 -7.952 1.00 96.25 169 ARG A CA 1
ATOM 1331 C C . ARG A 1 169 ? -19.786 1.813 -7.533 1.00 96.25 169 ARG A C 1
ATOM 1333 O O . ARG A 1 169 ? -20.121 0.668 -7.824 1.00 96.25 169 ARG A O 1
ATOM 1340 N N . ASN A 1 170 ? -20.575 2.646 -6.854 1.00 97.62 170 ASN A N 1
ATOM 1341 C CA . ASN A 1 170 ? -21.796 2.226 -6.168 1.00 97.62 170 ASN A CA 1
ATOM 1342 C C . ASN A 1 170 ? -21.550 1.015 -5.237 1.00 97.62 170 ASN A C 1
ATOM 1344 O O . ASN A 1 170 ? -22.295 0.034 -5.252 1.00 97.62 170 ASN A O 1
ATOM 1348 N N . ALA A 1 171 ? -20.470 1.076 -4.456 1.00 97.69 171 ALA A N 1
ATOM 1349 C CA . ALA A 1 171 ? -20.042 0.022 -3.542 1.00 97.69 171 ALA A CA 1
ATOM 1350 C C . ALA A 1 171 ? -19.817 0.584 -2.133 1.00 97.69 171 ALA A C 1
ATOM 1352 O O . ALA A 1 171 ? -19.439 1.745 -1.963 1.00 97.69 171 ALA A O 1
ATOM 1353 N N . THR A 1 172 ? -20.031 -0.243 -1.110 1.00 98.00 172 THR A N 1
ATOM 1354 C CA . THR A 1 172 ? -19.875 0.157 0.296 1.00 98.00 172 THR A CA 1
ATOM 1355 C C . THR A 1 172 ? -18.657 -0.512 0.928 1.00 98.00 172 THR A C 1
ATOM 1357 O O . THR A 1 172 ? -18.367 -1.659 0.574 1.00 98.00 172 THR A O 1
ATOM 1360 N N . PRO A 1 173 ? -17.964 0.149 1.873 1.00 98.25 173 PRO A N 1
ATOM 1361 C CA . PRO A 1 173 ? -16.927 -0.493 2.676 1.00 98.25 173 PRO A CA 1
ATOM 1362 C C . PRO A 1 173 ? -17.447 -1.748 3.388 1.00 98.25 173 PRO A C 1
ATOM 1364 O O . PRO A 1 173 ? -18.590 -1.774 3.853 1.00 98.25 173 PRO A O 1
ATOM 1367 N N . VAL A 1 174 ? -16.611 -2.779 3.469 1.00 97.69 174 VAL A N 1
ATOM 1368 C CA . VAL A 1 174 ? -16.892 -4.021 4.197 1.00 97.69 174 VAL A CA 1
ATOM 1369 C C . VAL A 1 174 ? -16.211 -3.951 5.558 1.00 97.69 174 VAL A C 1
ATOM 1371 O O . VAL A 1 174 ? -15.059 -3.540 5.658 1.00 97.69 174 VAL A O 1
ATOM 1374 N N . ALA A 1 175 ? -16.938 -4.318 6.612 1.00 96.38 175 ALA A N 1
ATOM 1375 C CA . ALA A 1 175 ? -16.370 -4.417 7.949 1.00 96.38 175 ALA A CA 1
ATOM 1376 C C . ALA A 1 175 ? -15.563 -5.713 8.092 1.00 96.38 175 ALA A C 1
ATOM 1378 O O . ALA A 1 175 ? -16.008 -6.791 7.694 1.00 96.38 175 ALA A O 1
ATOM 1379 N N . 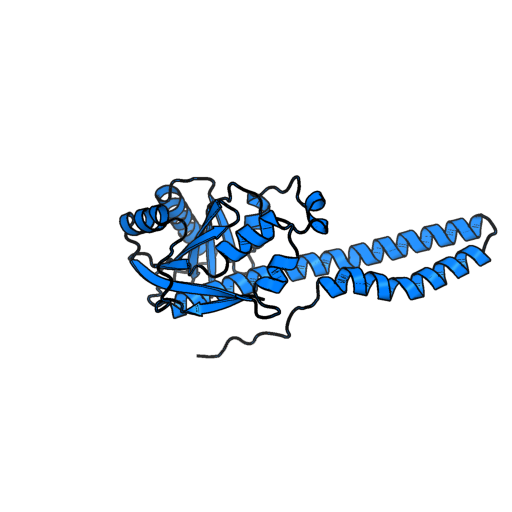HIS A 1 176 ? -14.393 -5.582 8.696 1.00 90.94 176 HIS A N 1
ATOM 1380 C CA . HIS A 1 176 ? -13.430 -6.629 8.966 1.00 90.94 176 HIS A CA 1
ATOM 1381 C C . HIS A 1 176 ? -12.952 -6.486 10.412 1.00 90.94 176 HIS A C 1
ATOM 1383 O O . HIS A 1 176 ? -12.791 -5.377 10.928 1.00 90.94 176 HIS A O 1
ATOM 1389 N N . HIS A 1 177 ? -12.742 -7.606 11.096 1.00 84.94 177 HIS A N 1
ATOM 1390 C CA . HIS A 1 177 ? -12.476 -7.576 12.540 1.00 84.94 177 HIS A CA 1
ATOM 1391 C C . HIS A 1 177 ? -11.298 -8.444 12.961 1.00 84.94 177 HIS A C 1
ATOM 1393 O O . HIS A 1 177 ? -10.902 -8.400 14.124 1.00 84.94 177 HIS A O 1
ATOM 1399 N N . THR A 1 178 ? -10.735 -9.220 12.039 1.00 95.56 178 THR A N 1
ATOM 1400 C CA . THR A 1 178 ? -9.678 -10.178 12.351 1.00 95.56 178 THR A CA 1
ATOM 1401 C C . THR A 1 178 ? -8.377 -9.825 11.647 1.00 95.56 178 THR A C 1
ATOM 1403 O O . THR A 1 178 ? -8.356 -9.109 10.644 1.00 95.56 178 THR A O 1
ATOM 1406 N N . LEU A 1 179 ? -7.273 -10.347 12.178 1.00 97.00 179 LEU A N 1
ATOM 1407 C CA . LEU A 1 179 ? -5.981 -10.267 11.509 1.00 97.00 179 LEU A CA 1
ATOM 1408 C C . LEU A 1 179 ? -5.991 -11.019 10.168 1.00 97.00 179 LEU A C 1
ATOM 1410 O O . LEU A 1 179 ? -5.411 -10.535 9.198 1.00 97.00 179 LEU A O 1
ATOM 1414 N N . ASP A 1 180 ? -6.706 -12.144 10.095 1.00 97.19 180 ASP A N 1
ATOM 1415 C CA . ASP A 1 180 ? -6.877 -12.927 8.866 1.00 97.19 180 ASP A CA 1
ATOM 1416 C C . ASP A 1 180 ? -7.512 -12.097 7.742 1.00 97.19 180 ASP A C 1
ATOM 1418 O O . ASP A 1 180 ? -7.044 -12.137 6.601 1.00 97.19 180 ASP A O 1
ATOM 1422 N N . ASP A 1 181 ? -8.527 -11.284 8.061 1.00 95.69 181 ASP A N 1
ATOM 1423 C CA . ASP A 1 181 ? -9.127 -10.353 7.099 1.00 95.69 181 ASP A CA 1
ATOM 1424 C C . ASP A 1 181 ? -8.094 -9.347 6.574 1.00 95.69 181 ASP A C 1
ATOM 1426 O O . ASP A 1 181 ? -8.006 -9.094 5.367 1.00 95.69 181 ASP A O 1
ATOM 1430 N N . ALA A 1 182 ? -7.291 -8.775 7.476 1.00 96.12 182 ALA A N 1
ATOM 1431 C CA . ALA A 1 182 ? -6.267 -7.804 7.115 1.00 96.12 182 ALA A CA 1
ATOM 1432 C C . ALA A 1 182 ? -5.198 -8.433 6.212 1.00 96.12 182 ALA A C 1
ATOM 1434 O O . ALA A 1 182 ? -4.838 -7.855 5.184 1.00 96.12 182 ALA A O 1
ATOM 1435 N N . MET A 1 183 ? -4.740 -9.644 6.540 1.00 96.56 183 MET A N 1
ATOM 1436 C CA . MET A 1 183 ? -3.802 -10.401 5.712 1.00 96.56 183 MET A CA 1
ATOM 1437 C C . MET A 1 183 ? -4.393 -10.732 4.339 1.00 96.56 183 MET A C 1
ATOM 1439 O O . MET A 1 183 ? -3.703 -10.580 3.329 1.00 96.56 183 MET A O 1
ATOM 1443 N N . ALA A 1 184 ? -5.667 -11.127 4.261 1.00 95.38 184 ALA A N 1
ATOM 1444 C CA . ALA A 1 184 ? -6.343 -11.373 2.987 1.00 95.38 184 ALA A CA 1
ATOM 1445 C C . ALA A 1 184 ? -6.357 -10.117 2.097 1.00 95.38 184 ALA A C 1
ATOM 1447 O O . ALA A 1 184 ? -6.056 -10.201 0.903 1.00 95.38 184 ALA A O 1
ATOM 1448 N N . ILE A 1 185 ? -6.617 -8.944 2.682 1.00 95.31 185 ILE A N 1
ATOM 1449 C CA . ILE A 1 185 ? -6.553 -7.654 1.981 1.00 95.31 185 ILE A CA 1
ATOM 1450 C C . ILE A 1 185 ? -5.116 -7.325 1.542 1.00 95.31 185 ILE A C 1
ATOM 1452 O O . ILE A 1 185 ? -4.910 -6.853 0.423 1.00 95.31 185 ILE A O 1
ATOM 1456 N N . MET A 1 186 ? -4.107 -7.593 2.378 1.00 95.25 186 MET A N 1
ATOM 1457 C CA . MET A 1 186 ? -2.694 -7.416 2.010 1.00 95.25 186 MET A CA 1
ATOM 1458 C C . MET A 1 186 ? -2.297 -8.308 0.826 1.00 95.25 186 MET A C 1
ATOM 1460 O O . MET A 1 186 ? -1.619 -7.847 -0.094 1.00 95.25 186 MET A O 1
ATOM 1464 N N . TYR A 1 187 ? -2.755 -9.562 0.803 1.00 94.31 187 TYR A N 1
ATOM 1465 C CA . TYR A 1 187 ? -2.540 -10.470 -0.324 1.00 94.31 187 TYR A CA 1
ATOM 1466 C C . TYR A 1 187 ? -3.228 -9.994 -1.604 1.00 94.31 187 TYR A C 1
ATOM 1468 O O . TYR A 1 187 ? -2.624 -10.056 -2.676 1.00 94.31 187 TYR A O 1
ATOM 1476 N N . GLU A 1 188 ? -4.464 -9.502 -1.512 1.00 92.75 188 GLU A N 1
ATOM 1477 C CA . GLU A 1 188 ? -5.191 -8.924 -2.647 1.00 92.75 188 GLU A CA 1
ATOM 1478 C C . GLU A 1 188 ? -4.444 -7.705 -3.207 1.00 92.75 188 GLU A C 1
ATOM 1480 O O . GLU A 1 188 ? -4.165 -7.643 -4.408 1.00 92.75 188 GLU A O 1
ATOM 1485 N N . ALA A 1 189 ? -4.010 -6.793 -2.330 1.00 92.50 189 ALA A N 1
ATOM 1486 C CA . ALA A 1 189 ? -3.191 -5.638 -2.688 1.00 92.50 189 ALA A CA 1
ATOM 1487 C C . ALA A 1 189 ? -1.897 -6.061 -3.406 1.00 92.50 189 ALA A C 1
ATOM 1489 O O . ALA A 1 189 ? -1.601 -5.586 -4.504 1.00 92.50 189 ALA A O 1
ATOM 1490 N N . PHE A 1 190 ? -1.163 -7.022 -2.844 1.00 90.94 190 PHE A N 1
ATOM 1491 C CA . PHE A 1 190 ? 0.073 -7.522 -3.442 1.00 90.94 190 PHE A CA 1
ATOM 1492 C C . PHE A 1 190 ? -0.163 -8.236 -4.785 1.00 90.94 190 PHE A C 1
ATOM 1494 O O . PHE A 1 190 ? 0.626 -8.105 -5.726 1.00 90.94 190 PHE A O 1
ATOM 1501 N N . GLY A 1 191 ? -1.284 -8.947 -4.927 1.00 89.00 191 GLY A N 1
ATOM 1502 C CA . GLY A 1 191 ? -1.720 -9.531 -6.194 1.00 89.00 191 GLY A CA 1
ATOM 1503 C C . GLY A 1 191 ? -1.943 -8.470 -7.275 1.00 89.00 191 GLY A C 1
ATOM 1504 O O . GLY A 1 191 ? -1.498 -8.644 -8.415 1.00 89.00 191 GLY A O 1
ATOM 1505 N N . HIS A 1 192 ? -2.556 -7.338 -6.913 1.00 86.81 192 HIS A N 1
ATOM 1506 C CA . HIS A 1 192 ? -2.689 -6.185 -7.804 1.00 86.81 192 HIS A CA 1
ATOM 1507 C C . HIS A 1 192 ? -1.331 -5.572 -8.175 1.00 86.81 192 HIS A C 1
ATOM 1509 O O . HIS A 1 192 ? -1.126 -5.259 -9.351 1.00 86.81 192 HIS A O 1
ATOM 1515 N N . ASP A 1 193 ? -0.393 -5.446 -7.228 1.00 87.56 193 ASP A N 1
ATOM 1516 C CA . ASP A 1 193 ? 0.970 -4.963 -7.508 1.00 87.56 193 ASP A CA 1
ATOM 1517 C C . ASP A 1 193 ? 1.656 -5.827 -8.577 1.00 87.56 193 ASP A C 1
ATOM 1519 O O . ASP A 1 193 ? 2.124 -5.313 -9.599 1.00 87.56 193 ASP A O 1
ATOM 1523 N N . ILE A 1 194 ? 1.644 -7.153 -8.398 1.00 85.38 194 ILE A N 1
ATOM 1524 C CA . ILE A 1 194 ? 2.230 -8.103 -9.357 1.00 85.38 194 ILE A CA 1
ATOM 1525 C C . ILE A 1 194 ? 1.527 -8.014 -10.718 1.00 85.38 194 ILE A C 1
ATOM 1527 O O . ILE A 1 194 ? 2.182 -8.008 -11.769 1.00 85.38 194 ILE A O 1
ATOM 1531 N N . ALA A 1 195 ? 0.194 -7.949 -10.736 1.00 83.56 195 ALA A N 1
ATOM 1532 C CA . ALA A 1 195 ? -0.577 -7.868 -11.974 1.00 83.56 195 ALA A CA 1
ATOM 1533 C C . ALA A 1 195 ? -0.265 -6.587 -12.767 1.00 83.56 195 ALA A C 1
ATOM 1535 O O . ALA A 1 195 ? -0.213 -6.619 -14.000 1.00 83.56 195 ALA A O 1
ATOM 1536 N N . THR A 1 196 ? -0.019 -5.469 -12.087 1.00 79.38 196 THR A N 1
ATOM 1537 C CA . THR A 1 196 ? 0.352 -4.210 -12.741 1.00 79.38 196 THR A CA 1
ATOM 1538 C C . THR A 1 196 ? 1.807 -4.226 -13.208 1.00 79.38 196 THR A C 1
ATOM 1540 O O . THR A 1 196 ? 2.072 -3.921 -14.373 1.00 79.38 196 THR A O 1
ATOM 1543 N N . GLN A 1 197 ? 2.748 -4.683 -12.376 1.00 75.75 197 GLN A N 1
ATOM 1544 C CA . GLN A 1 197 ? 4.161 -4.786 -12.763 1.00 75.75 197 GLN A CA 1
ATOM 1545 C C . GLN A 1 197 ? 4.376 -5.738 -13.950 1.00 75.75 197 GLN A C 1
ATOM 1547 O O . GLN A 1 197 ? 5.080 -5.401 -14.905 1.00 75.75 197 GLN A O 1
ATOM 1552 N N . SER A 1 198 ? 3.724 -6.905 -13.941 1.00 74.81 198 SER A N 1
ATOM 1553 C CA . SER A 1 198 ? 3.820 -7.880 -15.036 1.00 74.81 198 SER A CA 1
ATOM 1554 C C . SER A 1 198 ? 3.296 -7.330 -16.366 1.00 74.81 198 SER A C 1
ATOM 1556 O O . SER A 1 198 ? 3.878 -7.615 -17.414 1.00 74.81 198 SER A O 1
ATOM 1558 N N . ARG A 1 199 ? 2.255 -6.486 -16.348 1.00 68.25 199 ARG A N 1
ATOM 1559 C CA . ARG A 1 199 ? 1.757 -5.791 -17.547 1.00 68.25 199 ARG A CA 1
ATOM 1560 C C . ARG A 1 199 ? 2.750 -4.773 -18.075 1.00 68.25 199 ARG A C 1
ATOM 1562 O O . ARG A 1 199 ? 2.989 -4.758 -19.280 1.00 68.25 199 ARG A O 1
ATOM 1569 N N . THR A 1 200 ? 3.357 -3.979 -17.196 1.00 66.25 200 THR A N 1
ATOM 1570 C CA . THR A 1 200 ? 4.399 -3.026 -17.590 1.00 66.25 200 THR A CA 1
ATOM 1571 C C . THR A 1 200 ? 5.537 -3.765 -18.290 1.00 66.25 200 THR A C 1
ATOM 1573 O O . THR A 1 200 ? 5.846 -3.463 -19.441 1.00 66.25 200 THR A O 1
ATOM 1576 N N . VAL A 1 201 ? 6.077 -4.826 -17.681 1.00 65.75 201 VAL A N 1
ATOM 1577 C CA . VAL A 1 201 ? 7.125 -5.659 -18.302 1.00 65.75 201 VAL A CA 1
ATOM 1578 C C . VAL A 1 201 ? 6.651 -6.283 -19.622 1.00 65.75 201 VAL A C 1
ATOM 1580 O O . VAL A 1 201 ? 7.391 -6.295 -20.608 1.00 65.75 201 VAL A O 1
ATOM 1583 N N . SER A 1 202 ? 5.409 -6.773 -19.678 1.00 65.62 202 SER A N 1
ATOM 1584 C CA . SER A 1 202 ? 4.827 -7.356 -20.891 1.00 65.62 202 SER A CA 1
ATOM 1585 C C . SER A 1 202 ? 4.655 -6.348 -22.028 1.00 65.62 202 SER A C 1
ATOM 1587 O O . SER A 1 202 ? 4.702 -6.759 -23.182 1.00 65.62 202 SER A O 1
ATOM 1589 N N . MET A 1 203 ? 4.452 -5.063 -21.733 1.00 70.81 203 MET A N 1
ATOM 1590 C CA . MET A 1 203 ? 4.307 -4.003 -22.735 1.00 70.81 203 MET A CA 1
ATOM 1591 C C . MET A 1 203 ? 5.662 -3.556 -23.298 1.00 70.81 203 MET A C 1
ATOM 1593 O O . MET A 1 203 ? 5.783 -3.317 -24.497 1.00 70.81 203 MET A O 1
ATOM 1597 N N . TRP A 1 204 ? 6.705 -3.506 -22.464 1.00 72.19 204 TRP A N 1
ATOM 1598 C CA . TRP A 1 204 ? 8.056 -3.145 -22.910 1.00 72.19 204 TRP A CA 1
ATOM 1599 C C . TRP A 1 204 ? 8.721 -4.234 -23.752 1.00 72.19 204 TRP A C 1
ATOM 1601 O O . TRP A 1 204 ? 9.479 -3.923 -24.667 1.00 72.19 204 TRP A O 1
ATOM 1611 N N . ARG A 1 205 ? 8.411 -5.511 -23.494 1.00 73.69 205 ARG A N 1
ATOM 1612 C CA . ARG A 1 205 ? 8.938 -6.650 -24.264 1.00 73.69 205 ARG A CA 1
ATOM 1613 C C . ARG A 1 205 ? 8.758 -6.509 -25.786 1.00 73.69 205 ARG A C 1
ATOM 1615 O O . ARG A 1 205 ? 9.772 -6.540 -26.477 1.00 73.69 205 ARG A O 1
ATOM 1622 N N . PRO A 1 206 ? 7.541 -6.348 -26.343 1.00 72.88 206 PRO A N 1
ATOM 1623 C CA . PRO A 1 206 ? 7.351 -6.218 -27.787 1.00 72.88 206 PRO A CA 1
ATOM 1624 C C . PRO A 1 206 ? 7.997 -4.953 -28.356 1.00 72.88 206 PRO A C 1
ATOM 1626 O O . PRO A 1 206 ? 8.512 -5.007 -29.466 1.00 72.88 206 PRO A O 1
ATOM 1629 N N . LEU A 1 207 ? 8.033 -3.845 -27.606 1.00 76.12 207 LEU A N 1
ATOM 1630 C CA . LEU A 1 207 ? 8.719 -2.622 -28.039 1.00 76.12 207 LEU A CA 1
ATOM 1631 C C . LEU A 1 207 ? 10.230 -2.835 -28.151 1.00 76.12 207 LEU A C 1
ATOM 1633 O O . LEU A 1 207 ? 10.831 -2.448 -29.151 1.00 76.12 207 LEU A O 1
ATOM 1637 N N . LEU A 1 208 ? 10.834 -3.507 -27.170 1.00 79.06 208 LEU A N 1
ATOM 1638 C CA . LEU A 1 208 ? 12.245 -3.876 -27.209 1.00 79.06 208 LEU A CA 1
ATOM 1639 C C . LEU A 1 208 ? 12.531 -4.817 -28.388 1.00 79.06 208 LEU A C 1
ATOM 1641 O O . LEU A 1 208 ? 13.489 -4.602 -29.125 1.00 79.06 208 LEU A O 1
ATOM 1645 N N . TYR A 1 209 ? 11.676 -5.823 -28.610 1.00 79.00 209 TYR A N 1
ATOM 1646 C CA . TYR A 1 209 ? 11.791 -6.710 -29.770 1.00 79.00 209 TYR A CA 1
ATOM 1647 C C . TYR A 1 209 ? 11.674 -5.946 -31.090 1.00 79.00 209 TYR A C 1
ATOM 1649 O O . TYR A 1 209 ? 12.484 -6.169 -31.984 1.00 79.00 209 TYR A O 1
ATOM 1657 N N . ALA A 1 210 ? 10.722 -5.020 -31.213 1.00 79.88 210 ALA A N 1
ATOM 1658 C CA . ALA A 1 210 ? 10.568 -4.196 -32.406 1.00 79.88 210 ALA A CA 1
ATOM 1659 C C . ALA A 1 210 ? 11.815 -3.336 -32.655 1.00 79.88 210 ALA A C 1
ATOM 1661 O O . ALA A 1 210 ? 12.329 -3.328 -33.770 1.00 79.88 210 ALA A O 1
ATOM 1662 N N . TYR A 1 211 ? 12.355 -2.686 -31.619 1.00 80.06 211 TYR A N 1
ATOM 1663 C CA . TYR A 1 211 ? 13.601 -1.920 -31.717 1.00 80.06 211 TYR A CA 1
ATOM 1664 C C . TYR A 1 211 ? 14.788 -2.782 -32.148 1.00 80.06 211 TYR A C 1
ATOM 1666 O O . TYR A 1 211 ? 15.559 -2.369 -33.012 1.00 80.06 211 TYR A O 1
ATOM 1674 N N . LEU A 1 212 ? 14.922 -3.987 -31.590 1.00 80.38 212 LEU A N 1
ATOM 1675 C CA . LEU A 1 212 ? 15.980 -4.922 -31.969 1.00 80.38 212 LEU A CA 1
ATOM 1676 C C . LEU A 1 212 ? 15.831 -5.389 -33.420 1.00 80.38 212 LEU A C 1
ATOM 1678 O O . LEU A 1 212 ? 16.820 -5.418 -34.147 1.00 80.38 212 LEU A O 1
ATOM 1682 N N . VAL A 1 213 ? 14.613 -5.711 -33.862 1.00 82.31 213 VAL A N 1
ATOM 1683 C CA . VAL A 1 213 ? 14.338 -6.154 -35.239 1.00 82.31 213 VAL A CA 1
ATOM 1684 C C . VAL A 1 213 ? 14.583 -5.027 -36.242 1.00 82.31 213 VAL A C 1
ATOM 1686 O O . VAL A 1 213 ? 15.248 -5.247 -37.251 1.00 82.31 213 VAL A O 1
ATOM 1689 N N . VAL A 1 214 ? 14.095 -3.815 -35.963 1.00 81.38 214 VAL A N 1
ATOM 1690 C CA . VAL A 1 214 ? 14.294 -2.644 -36.832 1.00 81.38 214 VAL A CA 1
ATOM 1691 C C . VAL A 1 214 ? 15.767 -2.239 -36.866 1.00 81.38 214 VAL A C 1
ATOM 1693 O O . VAL A 1 214 ? 16.316 -2.039 -37.947 1.00 81.38 214 VAL A O 1
ATOM 1696 N N . GLY A 1 215 ? 16.425 -2.167 -35.706 1.00 80.12 215 GLY A N 1
ATOM 1697 C CA . GLY A 1 215 ? 17.850 -1.852 -35.608 1.00 80.12 215 GLY A CA 1
ATOM 1698 C C . GLY A 1 215 ? 18.716 -2.869 -36.350 1.00 80.12 215 GLY A C 1
ATOM 1699 O O . GLY A 1 215 ? 19.586 -2.483 -37.128 1.00 80.12 215 GLY A O 1
ATOM 1700 N N . LEU A 1 216 ? 18.426 -4.165 -36.191 1.00 80.50 216 LEU A N 1
ATOM 1701 C CA . LEU A 1 216 ? 19.088 -5.230 -36.943 1.00 80.50 216 LEU A CA 1
ATOM 1702 C C . LEU A 1 216 ? 18.846 -5.084 -38.449 1.00 80.50 216 LEU A C 1
ATOM 1704 O O . LEU A 1 216 ? 19.800 -5.120 -39.221 1.00 80.50 216 LEU A O 1
ATOM 1708 N N . GLY A 1 217 ? 17.597 -4.881 -38.871 1.00 79.25 217 GLY A N 1
ATOM 1709 C CA . GLY A 1 217 ? 17.253 -4.683 -40.280 1.00 79.25 217 GLY A CA 1
ATOM 1710 C C . GLY A 1 217 ? 18.017 -3.515 -40.908 1.00 79.25 217 GLY A C 1
ATOM 1711 O O . GLY A 1 217 ? 18.533 -3.647 -42.017 1.00 79.25 217 GLY A O 1
ATOM 1712 N N . LEU A 1 218 ? 18.166 -2.409 -40.173 1.00 81.81 218 LEU A N 1
ATOM 1713 C CA . LEU A 1 218 ? 18.935 -1.243 -40.606 1.00 81.81 218 LEU A CA 1
ATOM 1714 C C . LEU A 1 218 ? 20.429 -1.568 -40.766 1.00 81.81 218 LEU A C 1
ATOM 1716 O O . LEU A 1 218 ? 21.022 -1.232 -41.788 1.00 81.81 218 LEU A O 1
ATOM 1720 N N . VAL A 1 219 ? 21.033 -2.254 -39.789 1.00 80.38 219 VAL A N 1
ATOM 1721 C CA . VAL A 1 219 ? 22.446 -2.670 -39.847 1.00 80.38 219 VAL A CA 1
ATOM 1722 C C . VAL A 1 219 ? 22.696 -3.602 -41.033 1.00 80.38 219 VAL A C 1
ATOM 1724 O O . VAL A 1 219 ? 23.671 -3.421 -41.763 1.00 80.38 219 VAL A O 1
ATOM 1727 N N . LEU A 1 220 ? 21.801 -4.564 -41.266 1.00 78.31 220 LEU A N 1
ATOM 1728 C CA . LEU A 1 220 ? 21.899 -5.484 -42.398 1.00 78.31 220 LEU A CA 1
ATOM 1729 C C . LEU A 1 220 ? 21.767 -4.752 -43.736 1.00 78.31 220 LEU A C 1
ATOM 1731 O O . LEU A 1 220 ? 22.562 -5.003 -44.641 1.00 78.31 220 LEU A O 1
ATOM 1735 N N . ALA A 1 221 ? 20.819 -3.818 -43.852 1.00 76.69 221 ALA A N 1
ATOM 1736 C CA . ALA A 1 221 ? 20.647 -3.003 -45.051 1.00 76.69 221 ALA A CA 1
ATOM 1737 C C . ALA A 1 221 ? 21.892 -2.148 -45.343 1.00 76.69 221 ALA A C 1
ATOM 1739 O O . ALA A 1 221 ? 22.366 -2.126 -46.478 1.00 76.69 221 ALA A O 1
ATOM 1740 N N . LEU A 1 222 ? 22.468 -1.501 -44.323 1.00 78.62 222 LEU A N 1
ATOM 1741 C CA . LEU A 1 222 ? 23.690 -0.701 -44.459 1.00 78.62 222 LEU A CA 1
ATOM 1742 C C . LEU A 1 222 ? 24.903 -1.553 -44.856 1.00 78.62 222 LEU A C 1
ATOM 1744 O O . LEU A 1 222 ? 25.655 -1.163 -45.747 1.00 78.62 222 LEU A O 1
ATOM 1748 N N . ALA A 1 223 ? 25.075 -2.733 -44.254 1.00 78.88 223 ALA A N 1
ATOM 1749 C CA . ALA A 1 223 ? 26.152 -3.657 -44.612 1.00 78.88 223 ALA A CA 1
ATOM 1750 C C . ALA A 1 223 ? 26.019 -4.173 -46.057 1.00 78.88 223 ALA A C 1
ATOM 1752 O O . ALA A 1 223 ? 27.021 -4.332 -46.759 1.00 78.88 223 ALA A O 1
ATOM 1753 N N . PHE A 1 224 ? 24.786 -4.387 -46.528 1.00 78.62 224 PHE A N 1
ATOM 1754 C CA . PHE A 1 224 ? 24.517 -4.780 -47.910 1.00 78.62 224 PHE A CA 1
ATOM 1755 C C . PHE A 1 224 ? 24.812 -3.639 -48.896 1.00 78.62 224 PHE A C 1
ATOM 1757 O O . PHE A 1 224 ? 25.486 -3.857 -49.901 1.00 78.62 224 PHE A O 1
ATOM 1764 N N . LEU A 1 225 ? 24.382 -2.413 -48.577 1.00 81.75 225 LEU A N 1
ATOM 1765 C CA . LEU A 1 225 ? 24.668 -1.210 -49.371 1.00 81.75 225 LEU A CA 1
ATOM 1766 C C . LEU A 1 225 ? 26.170 -0.892 -49.441 1.00 81.75 225 LEU A C 1
ATOM 1768 O O . LEU A 1 225 ? 26.643 -0.404 -50.462 1.00 81.75 225 LEU A O 1
ATOM 1772 N N . ALA A 1 226 ? 26.930 -1.217 -48.393 1.00 85.38 226 ALA A N 1
ATOM 1773 C CA . ALA A 1 226 ? 28.385 -1.079 -48.358 1.00 85.38 226 ALA A CA 1
ATOM 1774 C C . ALA A 1 226 ? 29.140 -2.197 -49.112 1.00 85.38 226 ALA A C 1
ATOM 1776 O O . ALA A 1 226 ? 30.370 -2.223 -49.096 1.00 85.38 226 ALA A O 1
ATOM 1777 N N . GLY A 1 227 ? 28.436 -3.142 -49.749 1.00 88.06 227 GLY A N 1
ATOM 1778 C CA . GLY A 1 227 ? 29.053 -4.251 -50.482 1.00 88.06 227 GLY A CA 1
ATOM 1779 C C . GLY A 1 227 ? 29.699 -5.309 -49.583 1.00 88.06 227 GLY A C 1
ATOM 1780 O O . GLY A 1 227 ? 30.574 -6.044 -50.037 1.00 88.06 227 GLY A O 1
ATOM 1781 N N . GLN A 1 228 ? 29.283 -5.411 -48.315 1.00 84.81 228 GLN A N 1
ATOM 1782 C CA . GLN A 1 228 ? 29.825 -6.362 -47.336 1.00 84.81 228 GLN A CA 1
ATOM 1783 C C . GLN A 1 228 ? 28.776 -7.390 -46.870 1.00 84.81 228 GLN A C 1
ATOM 1785 O O . GLN A 1 228 ? 28.457 -7.478 -45.680 1.00 84.81 228 GLN A O 1
ATOM 1790 N N . PRO A 1 229 ? 28.247 -8.236 -47.778 1.00 79.25 229 PRO A N 1
ATOM 1791 C CA . PRO A 1 229 ? 27.186 -9.187 -47.445 1.00 79.25 229 PRO A CA 1
ATOM 1792 C C . PRO A 1 229 ? 27.640 -10.256 -46.438 1.00 79.25 229 PRO A C 1
ATOM 1794 O O . PRO A 1 229 ? 26.836 -10.724 -45.637 1.00 79.25 229 PRO A O 1
ATOM 1797 N N . ALA A 1 230 ? 28.931 -10.606 -46.416 1.00 77.06 230 ALA A N 1
ATOM 1798 C CA . ALA A 1 230 ? 29.479 -11.561 -45.451 1.00 77.06 230 ALA A CA 1
ATOM 1799 C C . ALA A 1 230 ? 29.391 -11.047 -44.001 1.00 77.06 230 ALA A C 1
ATOM 1801 O O . ALA A 1 230 ? 29.072 -11.815 -43.095 1.00 77.06 230 ALA A O 1
ATOM 1802 N N . ILE A 1 231 ? 29.605 -9.743 -43.785 1.00 74.62 231 ILE A N 1
ATOM 1803 C CA . ILE A 1 231 ? 29.483 -9.120 -42.459 1.00 74.62 231 ILE A CA 1
ATOM 1804 C C . ILE A 1 231 ? 28.013 -9.048 -42.040 1.00 74.62 231 ILE A C 1
ATOM 1806 O O . ILE A 1 231 ? 27.696 -9.329 -40.886 1.00 74.62 231 ILE A O 1
ATOM 1810 N N . ALA A 1 232 ? 27.106 -8.766 -42.980 1.00 71.50 232 ALA A N 1
ATOM 1811 C CA . ALA A 1 232 ? 25.668 -8.789 -42.723 1.00 71.50 232 ALA A CA 1
ATOM 1812 C C . ALA A 1 232 ? 25.201 -10.177 -42.245 1.00 71.50 232 ALA A C 1
ATOM 1814 O O . ALA A 1 232 ? 24.551 -10.298 -41.208 1.00 71.50 232 ALA A O 1
ATOM 1815 N N . VAL A 1 233 ? 25.591 -11.245 -42.949 1.00 74.06 233 VAL A N 1
ATOM 1816 C CA . VAL A 1 233 ? 25.230 -12.621 -42.571 1.00 74.06 233 VAL A CA 1
ATOM 1817 C C . VAL A 1 233 ? 25.846 -13.009 -41.223 1.00 74.06 233 VAL A C 1
ATOM 1819 O O . VAL A 1 233 ? 25.148 -13.566 -40.376 1.00 74.06 233 VAL A O 1
ATOM 1822 N N . ALA A 1 234 ? 27.115 -12.669 -40.978 1.00 74.56 234 ALA A N 1
ATOM 1823 C CA . ALA A 1 234 ? 27.771 -12.950 -39.702 1.00 74.56 234 ALA A CA 1
ATOM 1824 C C . ALA A 1 234 ? 27.081 -12.241 -38.522 1.00 74.56 234 ALA A C 1
ATOM 1826 O O . ALA A 1 234 ? 26.842 -12.874 -37.494 1.00 74.56 234 ALA A O 1
ATOM 1827 N N . LEU A 1 235 ? 26.699 -10.966 -38.678 1.00 72.50 235 LEU A N 1
ATOM 1828 C CA . LEU A 1 235 ? 25.955 -10.206 -37.665 1.00 72.50 235 LEU A CA 1
ATOM 1829 C C . LEU A 1 235 ? 24.550 -10.772 -37.434 1.00 72.50 235 LEU A C 1
ATOM 1831 O O . LEU A 1 235 ? 24.130 -10.887 -36.284 1.00 72.50 235 LEU A O 1
ATOM 1835 N N . ALA A 1 236 ? 23.845 -11.178 -38.495 1.00 71.38 236 ALA A N 1
ATOM 1836 C CA . ALA A 1 236 ? 22.533 -11.813 -38.382 1.00 71.38 236 ALA A CA 1
ATOM 1837 C C . ALA A 1 236 ? 22.601 -13.139 -37.608 1.00 71.38 236 ALA A C 1
ATOM 1839 O O . ALA A 1 236 ? 21.750 -13.394 -36.758 1.00 71.38 236 ALA A O 1
ATOM 1840 N N . VAL A 1 237 ? 23.625 -13.962 -37.854 1.00 73.06 237 VAL A N 1
ATOM 1841 C CA . VAL A 1 237 ? 23.831 -15.232 -37.139 1.00 73.06 237 VAL A CA 1
ATOM 1842 C C . VAL A 1 237 ? 24.232 -14.985 -35.684 1.00 73.06 237 VAL A C 1
ATOM 1844 O O . VAL A 1 237 ? 23.633 -15.573 -34.785 1.00 73.06 237 VAL A O 1
ATOM 1847 N N . LEU A 1 238 ? 25.181 -14.078 -35.428 1.00 71.50 238 LEU A N 1
ATOM 1848 C CA . LEU A 1 238 ? 25.593 -13.709 -34.069 1.00 71.50 238 LEU A CA 1
ATOM 1849 C C . LEU A 1 238 ? 24.416 -13.189 -33.247 1.00 71.50 238 LEU A C 1
ATOM 1851 O O . LEU A 1 238 ? 24.236 -13.621 -32.116 1.00 71.50 238 LEU A O 1
ATOM 1855 N N . LEU A 1 239 ? 23.578 -12.320 -33.813 1.00 66.62 239 LEU A N 1
ATOM 1856 C CA . LEU A 1 239 ? 22.409 -11.776 -33.121 1.00 66.62 239 LEU A CA 1
ATOM 1857 C C . LEU A 1 239 ? 21.253 -12.782 -33.045 1.00 66.62 239 LEU A C 1
ATOM 1859 O O . LEU A 1 239 ? 20.544 -12.809 -32.043 1.00 66.62 239 LEU A O 1
ATOM 1863 N N . GLY A 1 240 ? 21.090 -13.668 -34.028 1.00 67.12 240 GLY A N 1
ATOM 1864 C CA . GLY A 1 240 ? 20.127 -14.771 -33.973 1.00 67.12 240 GLY A CA 1
ATOM 1865 C C . GLY A 1 240 ? 20.440 -15.785 -32.866 1.00 67.12 240 GLY A C 1
ATOM 1866 O O . GLY A 1 240 ? 19.525 -16.265 -32.202 1.00 67.12 240 GLY A O 1
ATOM 1867 N N . VAL A 1 241 ? 21.724 -16.060 -32.614 1.00 68.00 241 VAL A N 1
ATOM 1868 C CA . VAL A 1 241 ? 22.183 -16.990 -31.565 1.00 68.00 241 VAL A CA 1
ATOM 1869 C C . VAL A 1 241 ? 22.346 -16.293 -30.210 1.00 68.00 241 VAL A C 1
ATOM 1871 O O . VAL A 1 241 ? 22.035 -16.880 -29.174 1.00 68.00 241 VAL A O 1
ATOM 1874 N N . ALA A 1 242 ? 22.790 -15.034 -30.191 1.00 62.34 242 ALA A N 1
ATOM 1875 C CA . ALA A 1 242 ? 22.950 -14.266 -28.961 1.00 62.34 242 ALA A CA 1
ATOM 1876 C C . ALA A 1 242 ? 21.621 -13.707 -28.443 1.00 62.34 242 ALA A C 1
ATOM 1878 O O . ALA A 1 242 ? 21.471 -13.584 -27.231 1.00 62.34 242 ALA A O 1
ATOM 1879 N N . SER A 1 243 ? 20.635 -13.397 -29.296 1.00 63.16 243 SER A N 1
ATOM 1880 C CA . SER A 1 243 ? 19.394 -12.766 -28.826 1.00 63.16 243 SER A CA 1
ATOM 1881 C C . SER A 1 243 ? 18.611 -13.624 -27.836 1.00 63.16 243 SER A C 1
ATOM 1883 O O . SER A 1 243 ? 18.229 -13.063 -26.817 1.00 63.16 243 SER A O 1
ATOM 1885 N N . PRO A 1 244 ? 18.445 -14.956 -27.979 1.00 61.00 244 PRO A N 1
ATOM 1886 C CA . PRO A 1 244 ? 17.761 -15.749 -26.964 1.00 61.00 244 PRO A CA 1
ATOM 1887 C C . PRO A 1 244 ? 18.550 -15.784 -25.654 1.00 61.00 244 PRO A C 1
ATOM 1889 O O . PRO A 1 244 ? 17.950 -15.727 -24.588 1.00 61.00 244 PRO A O 1
ATOM 1892 N N . ALA A 1 245 ? 19.885 -15.835 -25.711 1.00 58.72 245 ALA A N 1
ATOM 1893 C CA . ALA A 1 245 ? 20.745 -15.852 -24.530 1.00 58.72 245 ALA A CA 1
ATOM 1894 C C . ALA A 1 245 ? 20.744 -14.502 -23.794 1.00 58.72 245 ALA A C 1
ATOM 1896 O O . ALA A 1 245 ? 20.578 -14.474 -22.579 1.00 58.72 245 ALA A O 1
ATOM 1897 N N . VAL A 1 246 ? 20.841 -13.386 -24.519 1.00 57.56 246 VAL A N 1
ATOM 1898 C CA . VAL A 1 246 ? 20.790 -12.022 -23.972 1.00 57.56 246 VAL A CA 1
ATOM 1899 C C . VAL A 1 246 ? 19.391 -11.702 -23.454 1.00 57.56 246 VAL A C 1
ATOM 1901 O O . VAL A 1 246 ? 19.253 -11.226 -22.334 1.00 57.56 246 VAL A O 1
ATOM 1904 N N . VAL A 1 247 ? 18.339 -12.043 -24.200 1.00 56.47 247 VAL A N 1
ATOM 1905 C CA . VAL A 1 247 ? 16.943 -11.907 -23.759 1.00 56.47 247 VAL A CA 1
ATOM 1906 C C . VAL A 1 247 ? 16.701 -12.746 -22.508 1.00 56.47 247 VAL A C 1
ATOM 1908 O O . VAL A 1 247 ? 16.083 -12.260 -21.571 1.00 56.47 247 VAL A O 1
ATOM 1911 N N . ARG A 1 248 ? 17.225 -13.973 -22.424 1.00 58.53 248 ARG A N 1
ATOM 1912 C CA . ARG A 1 248 ? 17.103 -14.823 -21.230 1.00 58.53 248 ARG A CA 1
ATOM 1913 C C . ARG A 1 248 ? 18.002 -14.363 -20.079 1.00 58.53 248 ARG A C 1
ATOM 1915 O O . ARG A 1 248 ? 17.633 -14.565 -18.935 1.00 58.53 248 ARG A O 1
ATOM 1922 N N . MET A 1 249 ? 19.124 -13.699 -20.336 1.00 57.12 249 MET A N 1
ATOM 1923 C CA . MET A 1 249 ? 19.973 -13.110 -19.294 1.00 57.12 249 MET A CA 1
ATOM 1924 C C . MET A 1 24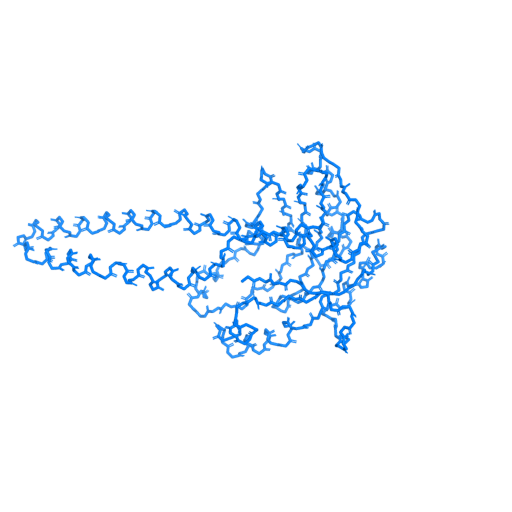9 ? 19.344 -11.836 -18.711 1.00 57.12 249 MET A C 1
ATOM 1926 O O . MET A 1 249 ? 19.308 -11.665 -17.495 1.00 57.12 249 MET A O 1
ATOM 1930 N N . VAL A 1 250 ? 18.788 -10.981 -19.573 1.00 53.69 250 VAL A N 1
ATOM 1931 C CA . VAL A 1 250 ? 18.129 -9.719 -19.202 1.00 53.69 250 VAL A CA 1
ATOM 1932 C C . VAL A 1 250 ? 16.743 -9.972 -18.601 1.00 53.69 250 VAL A C 1
ATOM 1934 O O . VAL A 1 250 ? 16.378 -9.342 -17.616 1.00 53.69 250 VAL A O 1
ATOM 1937 N N . LEU A 1 251 ? 15.971 -10.919 -19.145 1.00 50.62 251 LEU A N 1
ATOM 1938 C CA . LEU A 1 251 ? 14.600 -11.202 -18.702 1.00 50.62 251 LEU A CA 1
ATOM 1939 C C . LEU A 1 251 ? 14.470 -12.425 -17.792 1.00 50.62 251 LEU A C 1
ATOM 1941 O O . LEU A 1 251 ? 13.489 -12.519 -17.062 1.00 50.62 251 LEU A O 1
ATOM 1945 N N . GLY A 1 252 ? 15.412 -13.368 -17.814 1.00 45.12 252 GLY A N 1
ATOM 1946 C CA . GLY A 1 252 ? 15.391 -14.538 -16.927 1.00 45.12 252 GLY A CA 1
ATOM 1947 C C . GLY A 1 252 ? 15.653 -14.168 -15.472 1.00 45.12 252 GLY A C 1
ATOM 1948 O O . GLY A 1 252 ? 15.094 -14.803 -14.587 1.00 45.12 252 GLY A O 1
ATOM 1949 N N . ARG A 1 253 ? 16.380 -13.070 -15.219 1.00 49.78 253 ARG A N 1
ATOM 1950 C CA . ARG A 1 253 ? 16.462 -12.448 -13.885 1.00 49.78 253 ARG A CA 1
ATOM 1951 C C . ARG A 1 253 ? 15.151 -11.790 -13.432 1.00 49.78 253 ARG A C 1
ATOM 1953 O O . ARG A 1 253 ? 14.988 -11.536 -12.250 1.00 49.78 253 ARG A O 1
ATOM 1960 N N . VAL A 1 254 ? 14.213 -11.547 -14.350 1.00 43.16 254 VAL A N 1
ATOM 1961 C CA . VAL A 1 254 ? 12.896 -10.940 -14.075 1.00 43.16 254 VAL A CA 1
ATOM 1962 C C . VAL A 1 254 ? 11.792 -12.008 -13.942 1.00 43.16 254 VAL A C 1
ATOM 1964 O O . VAL A 1 254 ? 10.693 -11.709 -13.489 1.00 43.16 254 VAL A O 1
ATOM 1967 N N . GLN A 1 255 ? 12.055 -13.264 -14.329 1.00 40.66 255 GLN A N 1
ATOM 1968 C CA . GLN A 1 255 ? 11.031 -14.306 -14.506 1.00 40.66 255 GLN A CA 1
ATOM 1969 C C . GLN A 1 255 ? 11.026 -15.449 -13.481 1.00 40.66 255 GLN A C 1
ATOM 1971 O O . GLN A 1 255 ? 10.347 -16.449 -13.715 1.00 40.66 255 GLN A O 1
ATOM 1976 N N . SER A 1 256 ? 11.644 -15.306 -12.309 1.00 40.38 256 SER A N 1
ATOM 1977 C CA . SER A 1 256 ? 11.244 -16.117 -11.146 1.00 40.38 256 SER A CA 1
ATOM 1978 C C . SER A 1 256 ? 9.884 -15.632 -10.610 1.00 40.38 256 SER A C 1
ATOM 1980 O O . SER A 1 256 ? 9.752 -15.115 -9.507 1.00 40.38 256 SER A O 1
ATOM 1982 N N . THR A 1 257 ? 8.842 -15.738 -11.437 1.00 41.00 257 THR A N 1
ATOM 1983 C CA . THR A 1 257 ? 7.449 -15.580 -11.016 1.00 41.00 257 THR A CA 1
ATOM 1984 C C . THR A 1 257 ? 6.889 -16.985 -10.792 1.00 41.00 257 THR A C 1
ATOM 1986 O O . THR A 1 257 ? 6.828 -17.753 -11.758 1.00 41.00 257 THR A O 1
ATOM 1989 N N . PRO A 1 258 ? 6.486 -17.361 -9.564 1.00 43.59 258 PRO A N 1
ATOM 1990 C CA . PRO A 1 258 ? 5.876 -18.659 -9.322 1.00 43.59 258 PRO A CA 1
ATOM 1991 C C . PRO A 1 258 ? 4.571 -18.794 -10.110 1.00 43.59 258 PRO A C 1
ATOM 1993 O O . PRO A 1 258 ? 3.835 -17.825 -10.322 1.00 43.59 258 PRO A O 1
ATOM 1996 N N . GLN A 1 259 ? 4.295 -20.019 -10.552 1.00 43.03 259 GLN A N 1
ATOM 1997 C CA . GLN A 1 259 ? 3.041 -20.400 -11.189 1.00 43.03 259 GLN A CA 1
ATOM 1998 C C . GLN A 1 259 ? 1.834 -19.983 -10.333 1.00 43.03 259 GLN A C 1
ATOM 2000 O O . GLN A 1 259 ? 1.835 -20.171 -9.123 1.00 43.03 259 GLN A O 1
ATOM 2005 N N . ARG A 1 260 ? 0.814 -19.431 -11.009 1.00 38.25 260 ARG A N 1
ATOM 2006 C CA . ARG A 1 260 ? -0.564 -19.149 -10.557 1.00 38.25 260 ARG A CA 1
A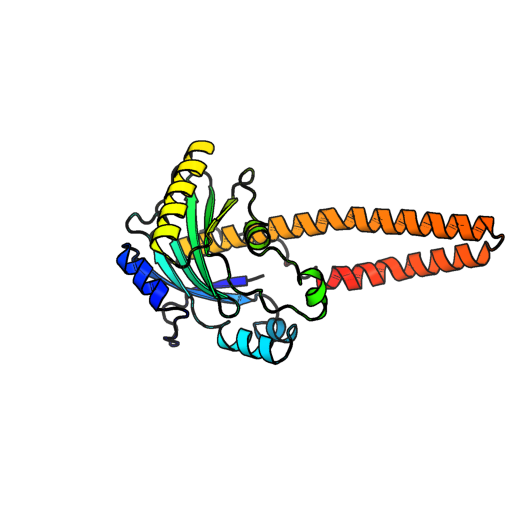TOM 2007 C C . ARG A 1 260 ? -0.868 -19.590 -9.118 1.00 38.25 260 ARG A C 1
ATOM 2009 O O . ARG A 1 260 ? -1.266 -20.729 -8.885 1.00 38.25 260 ARG A O 1
ATOM 2016 N N . PHE A 1 261 ? -0.775 -18.647 -8.187 1.00 42.50 261 PHE A N 1
ATOM 2017 C CA . PHE A 1 261 ? -1.361 -18.795 -6.862 1.00 42.50 261 PHE A CA 1
ATOM 2018 C C . PHE A 1 261 ? -2.888 -18.880 -7.010 1.00 42.50 261 PHE A C 1
ATOM 2020 O O . PHE A 1 261 ? -3.522 -17.954 -7.520 1.00 42.50 261 PHE A O 1
ATOM 2027 N N . ARG A 1 262 ? -3.478 -20.014 -6.618 1.00 40.44 262 ARG A N 1
ATOM 2028 C CA . ARG A 1 262 ? -4.886 -20.058 -6.215 1.00 40.44 262 ARG A CA 1
ATOM 2029 C C . ARG A 1 262 ? -4.895 -19.705 -4.728 1.00 40.44 262 ARG A C 1
ATOM 2031 O O . ARG A 1 262 ? -4.207 -20.409 -3.989 1.00 40.44 262 ARG A O 1
ATOM 2038 N N . PRO A 1 263 ? -5.611 -18.659 -4.285 1.00 37.53 263 PRO A N 1
ATOM 2039 C CA . PRO A 1 263 ? -5.796 -18.454 -2.856 1.00 37.53 263 PRO A CA 1
ATOM 2040 C C . PRO A 1 263 ? -6.413 -19.720 -2.241 1.00 37.53 263 PRO A C 1
ATOM 2042 O O . PRO A 1 263 ? -7.203 -20.390 -2.922 1.00 37.53 263 PRO A O 1
ATOM 2045 N N . PRO A 1 264 ? -6.035 -20.091 -1.004 1.00 37.75 264 PRO A N 1
ATOM 2046 C CA . PRO A 1 264 ? -6.751 -21.129 -0.280 1.00 37.75 264 PRO A CA 1
ATOM 2047 C C . PRO A 1 264 ? -8.219 -20.702 -0.208 1.00 37.75 264 PRO A C 1
ATOM 2049 O O . PRO A 1 264 ? -8.529 -19.587 0.206 1.00 37.75 264 PRO A O 1
ATOM 2052 N N . LEU A 1 265 ? -9.107 -21.558 -0.707 1.00 36.31 265 LEU A N 1
ATOM 2053 C CA . LEU A 1 265 ? -10.534 -21.400 -0.469 1.00 36.31 265 LEU A CA 1
ATOM 2054 C C . LEU A 1 265 ? -10.742 -21.663 1.024 1.00 36.31 265 LEU A C 1
ATOM 2056 O O . LEU A 1 265 ? -10.389 -22.749 1.491 1.00 36.31 265 LEU A O 1
ATOM 2060 N N . SER A 1 266 ? -11.224 -20.652 1.744 1.00 50.75 266 SER A N 1
ATOM 2061 C CA . SER A 1 266 ? -11.828 -20.820 3.063 1.00 50.75 266 SER A CA 1
ATOM 2062 C C . SER A 1 266 ? -13.173 -21.532 2.966 1.00 50.75 266 SER A C 1
ATOM 2064 O O . SER A 1 266 ? -13.847 -21.414 1.913 1.00 50.75 266 SER A O 1
#

pLDDT: mean 86.21, std 15.3, range [36.31, 98.75]

Foldseek 3Di:
DKAKDFCQVPPPPDEDPVVLVVLVVVQVWAWQGWIAIFDPPDTLQVVLVLFDPVLSVVSVVFRGPTWTWIAHPQQQKIWTWGDAAPFIWIKIWGAWPVRAIEIETEQGPDDGGGRPVCCVVCVVPDSQCVQQLLADLVVRYHYHYDHDPNSVVSVVVSVVRQVVSCVVVVIDTDHDRHPVVVSVRVVVSVVSVCVSVVVVVVVVVVVVVVCVVVVLVVVLVVCVVVVNNVVNVVSVVCCVVCVVVVCCVVCVVVPPDDPDDDDPDD

Mean predicted aligned error: 8.5 Å

Solvent-accessible surface area (backbone atoms only — not comparable to full-atom values): 14685 Å² total; per-residue (Å²): 102,73,43,80,42,87,35,60,87,49,86,70,84,62,59,58,63,57,68,58,56,48,54,43,39,76,75,46,32,45,78,56,43,21,37,30,65,43,46,75,66,69,40,68,64,54,59,30,70,50,35,54,71,72,50,20,53,55,47,65,75,49,56,78,52,34,25,47,31,25,27,37,80,78,21,34,33,38,37,39,39,32,77,45,59,98,19,65,38,40,40,36,38,31,44,28,72,83,71,27,36,40,35,32,31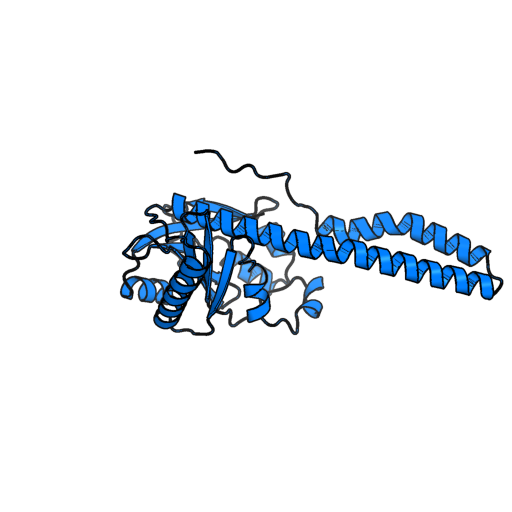,40,52,60,84,46,72,68,79,52,35,75,93,47,42,76,86,48,70,82,59,56,60,67,59,60,74,34,62,53,43,39,59,95,77,36,29,37,51,46,71,37,88,60,91,51,65,67,60,48,49,52,49,38,56,52,48,48,54,53,55,24,61,78,65,76,36,50,74,39,71,45,85,49,47,67,52,52,50,52,51,51,50,52,52,51,50,44,39,52,57,43,52,53,48,54,56,60,58,50,48,60,55,52,50,49,50,51,51,53,52,48,52,50,52,36,52,51,28,46,74,69,72,36,54,69,60,26,53,51,52,52,50,52,48,64,63,43,44,62,54,50,50,43,58,69,44,49,79,71,56,84,64,79,78,83,82,73,77,83,80,127

Nearest PDB structures (foldseek):
  2w18-assembly1_A  TM=4.048E-01  e=1.615E+00  Homo sapiens
  7fz5-assembly1_A  TM=5.137E-01  e=9.062E+00  Homo sapiens
  4azr-assembly1_B  TM=4.773E-01  e=9.062E+00  Homo sapiens
  4a60-assembly1_A  TM=2.374E-01  e=4.183E+00  Homo sapiens

Radius of gyration: 22.88 Å; Cα contacts (8 Å, |Δi|>4): 357; chains: 1; bounding box: 52×36×72 Å